Protein 4KG7 (pdb70)

B-factor: mean 15.62, std 9.56, range [4.7, 60.76]

Solvent-accessible surface area: 14857 Å² total; per-residue (Å²): 82,73,74,22,162,33,62,123,158,63,73,58,20,89,15,84,32,20,45,86,83,70,47,102,79,130,50,152,58,40,60,5,42,72,36,110,92,59,102,17,25,54,65,19,84,4,20,122,27,2,74,2,66,21,0,48,154,73,11,71,0,50,66,11,9,0,0,0,1,0,2,0,0,55,61,20,100,20,0,95,26,23,77,43,2,11,3,2,7,71,116,44,69,0,33,58,7,5,10,0,33,0,0,0,0,0,0,2,0,0,0,42,67,36,135,53,21,17,14,0,0,0,6,93,1,119,0,1,0,0,1,5,47,2,77,47,10,16,46,147,89,131,48,87,80,46,82,59,65,92,4,64,61,21,22,77,10,6,1,22,0,0,6,70,0,2,79,68,47,4,59,0,0,0,3,1,43,47,14,1,15,38,20,121,160,39,127,112,20,12,67,3,0,8,0,0,114,40,0,8,60,132,84,43,1,1,1,0,0,1,0,0,59,44,238,42,18,68,18,87,50,5,64,98,63,75,70,48,128,86,14,93,46,11,24,92,23,5,79,7,1,0,9,1,0,24,6,50,106,31,2,8,0,0,0,0,0,38,53,109,15,108,45,4,110,39,1,0,1,0,4,4,0,16,0,0,0,0,0,42,99,0,19,0,0,7,9,29,135,128,4,32,27,0,10,0,47,45,51,138,219,119,175,54,58,55,2,66,2,1,13,8,0,0,0,10,0,0,0,0,0,0,0,0,0,26,73,52,74,138,35,63,5,165,90,0,42,94,22,0,29,51,17,7,109,16,39,111,193,102,61,35,2,53,24,4,13,3,10,0,38,1,37,31,0,0,72,111,163

Organism: Mycolicibacterium smegmatis (strain ATCC 700084 / mc(2)155) (NCBI:txid246196)

Foldseek 3Di:
DDQDDADVVDAADALDAEAPAAKDFQDFFWKFAAAPPDDLQAADLQCVLQVLVLLVVQFQLAPAEEEQAAQAAADAPQQPQEFFLAEHHHGDRRNDHRYFLSNQLVFQQAGDDDPGNGGHSRVNYHYYGYRLDDPSMDHPPPDDDALLVVLVSSLVSVSSNLLSCLVVLHQEYFALDKRKDFPVPDDDSNNSLNSLCCSCPVSQHAYEYEQAWAAVDGAAAWDAQDPDVPCRGPPVGGGMDIPPLSSPPSYAYEFADDSVFHGDPGTHFGSSHAAYGHFWQRKGWMSPPNGHIGAWTADPPGRTDGGGGSSNGRSNVSSLLSRLCVSVVVDGSVRSSCLQLCQAPQNVPCATSRGRSTHTHSSSSSDPD

InterPro domains:
  IPR000209 Peptidase S8/S53 domain [PF00082] (86-388)
  IPR015500 Peptidase S8, subtilisin-related [PR00723] (86-105)
  IPR015500 Peptidase S8, subtilisin-related [PR00723] (122-135)
  IPR015500 Peptidase S8, subtilisin-related [PR00723] (338-354)
  IPR022398 Peptidase S8, subtilisin, His-active site [PS00137] (126-136)
  IPR023834 Type VII secretion system peptidase S8A, mycosin [TIGR03921] (75-455)
  IPR034061 Autotransporter serine protease peptidase domain [c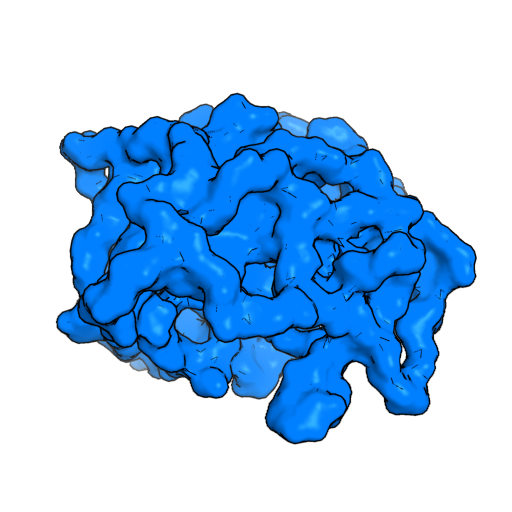d04848] (85-375)
  IPR036852 Peptidase S8/S53 domain superfamily [G3DSA:3.40.50.200] (24-403)
  IPR036852 Peptidase S8/S53 domain superfamily [SSF52743] (74-397)

Structure (mmCIF, N/CA/C/O backbone):
data_4KG7
#
_entry.id   4KG7
#
_cell.length_a   42.820
_cell.length_b   46.950
_cell.length_c   47.540
_cell.angle_alpha   77.270
_cell.angle_beta   68.350
_cell.angle_gamma   74.470
#
_symmetry.space_group_name_H-M   'P 1'
#
loop_
_entity.id
_entity.type
_entity.pdbx_description
1 polymer 'Peptidase S8 and S53, subtilisin, kexin, sedolisin'
2 non-polymer 'CHLORIDE ION'
3 water water
#
loop_
_atom_site.group_PDB
_atom_site.id
_atom_site.type_symbol
_atom_site.label_atom_id
_atom_site.label_alt_id
_atom_site.label_comp_id
_atom_site.label_asym_id
_atom_site.label_entity_id
_atom_site.label_seq_id
_atom_site.pdbx_PDB_ins_code
_atom_site.Cartn_x
_atom_site.Cartn_y
_atom_site.Cartn_z
_atom_site.occupancy
_atom_site.B_iso_or_equiv
_atom_site.auth_seq_id
_atom_site.auth_comp_id
_atom_site.auth_asym_id
_atom_site.auth_atom_id
_atom_site.pdbx_PDB_model_num
ATOM 1 N N . VAL A 1 4 ? 32.078 15.682 26.591 1.00 39.61 26 VAL A N 1
ATOM 2 C CA . VAL A 1 4 ? 31.804 16.204 25.209 1.00 37.82 26 VAL A CA 1
ATOM 3 C C . VAL A 1 4 ? 32.024 15.102 24.177 1.00 34.54 26 VAL A C 1
ATOM 4 O O . VAL A 1 4 ? 33.121 14.550 24.043 1.00 34.56 26 VAL A O 1
ATOM 8 N N . SER A 1 5 ? 30.961 14.779 23.456 1.00 31.56 27 SER A N 1
ATOM 9 C CA . SER A 1 5 ? 30.986 13.669 22.517 1.00 28.76 27 SER A CA 1
ATOM 10 C C . SER A 1 5 ? 30.253 14.098 21.264 1.00 24.40 27 SER A C 1
ATOM 11 O O . SER A 1 5 ? 29.473 15.054 21.301 1.00 23.64 27 SER A O 1
ATOM 14 N N . PRO A 1 6 ? 30.502 13.416 20.140 1.00 21.50 28 PRO A N 1
ATOM 15 C CA . PRO A 1 6 ? 29.809 13.842 18.933 1.00 19.46 28 PRO A CA 1
ATOM 16 C C . PRO A 1 6 ? 28.275 13.861 19.117 1.00 18.53 28 PRO A C 1
ATOM 17 O O . PRO A 1 6 ? 27.730 12.933 19.744 1.00 19.40 28 PRO A O 1
ATOM 21 N N . PRO A 1 7 ? 27.582 14.909 18.605 1.00 16.58 29 PRO A N 1
ATOM 22 C CA . PRO A 1 7 ? 26.142 15.008 18.825 1.00 16.45 29 PRO A CA 1
ATOM 23 C C . PRO A 1 7 ? 25.386 13.941 18.034 1.00 16.96 29 PRO A C 1
ATOM 24 O O . PRO A 1 7 ? 25.873 13.437 17.034 1.00 16.94 29 PRO A O 1
ATOM 28 N N . GLN A 1 8 ? 24.226 13.582 18.549 1.00 17.73 30 GLN A N 1
ATOM 29 C CA . GLN A 1 8 ? 23.395 12.552 17.970 1.00 18.93 30 GLN A CA 1
ATOM 30 C C . GLN A 1 8 ? 21.979 13.054 17.993 1.00 17.53 30 GLN A C 1
ATOM 31 O O . GLN A 1 8 ? 21.527 13.576 19.021 1.00 17.30 30 GLN A O 1
ATOM 37 N N . VAL A 1 9 ? 21.250 12.869 16.894 1.00 15.53 31 VAL A N 1
ATOM 38 C CA . VAL A 1 9 ? 19.840 13.236 16.865 1.00 15.20 31 VAL A CA 1
ATOM 39 C C . VAL A 1 9 ? 19.050 12.407 17.862 1.00 15.78 31 VAL A C 1
ATOM 40 O O . VAL A 1 9 ? 19.400 11.259 18.145 1.00 16.39 31 VAL A O 1
ATOM 44 N N . ASP A 1 10 ? 17.998 13.011 18.397 1.00 15.85 32 ASP A N 1
ATOM 45 C CA . ASP A 1 10 ? 17.008 12.300 19.205 1.00 16.91 32 ASP A CA 1
ATOM 46 C C . ASP A 1 10 ? 15.884 11.895 18.257 1.00 17.15 32 ASP A C 1
ATOM 47 O O . ASP A 1 10 ? 15.209 12.759 17.724 1.00 16.57 32 ASP A O 1
ATOM 52 N N . PRO A 1 11 ? 15.710 10.584 18.004 1.00 18.25 33 PRO A N 1
ATOM 53 C CA . PRO A 1 11 ? 14.704 10.188 17.002 1.00 18.99 33 PRO A CA 1
ATOM 54 C C . PRO A 1 11 ? 13.257 10.555 17.351 1.00 19.95 33 PRO A C 1
ATOM 55 O O . PRO A 1 11 ? 12.415 10.547 16.462 1.00 20.41 33 PRO A O 1
ATOM 59 N N . GLN A 1 12 ? 12.981 10.904 18.602 1.00 20.81 34 GLN A N 1
ATOM 60 C CA . GLN A 1 12 ? 11.657 11.383 19.002 1.00 21.95 34 GLN A CA 1
ATOM 61 C C . GLN A 1 12 ? 11.394 12.847 18.646 1.00 20.49 34 GLN A C 1
ATOM 62 O O . GLN A 1 12 ? 10.264 13.319 18.776 1.00 20.75 34 GLN A O 1
ATOM 68 N N . ILE A 1 13 ? 12.429 13.579 18.239 1.00 18.82 35 ILE A N 1
ATOM 69 C CA . ILE A 1 13 ? 12.283 14.993 17.948 1.00 18.04 35 ILE A CA 1
ATOM 70 C C . ILE A 1 13 ? 12.160 15.240 16.436 1.00 17.08 35 ILE A C 1
ATOM 71 O O . ILE A 1 13 ? 13.052 14.873 15.639 1.00 17.28 35 ILE A O 1
ATOM 76 N N . ALA A 1 14 ? 11.047 15.858 16.051 1.00 16.34 36 ALA A N 1
ATOM 77 C CA . ALA A 1 14 ? 10.782 16.159 14.642 1.00 15.71 36 ALA A CA 1
ATOM 78 C C . ALA A 1 14 ? 11.589 17.358 14.145 1.00 14.48 36 ALA A C 1
ATOM 79 O O . ALA A 1 14 ? 11.940 18.233 14.921 1.00 14.57 36 ALA A O 1
ATOM 81 N N . PRO A 1 15 ? 11.880 17.399 12.844 1.00 13.62 37 PRO A N 1
ATOM 82 C CA . PRO A 1 15 ? 12.416 18.654 12.342 1.00 12.70 37 PRO A CA 1
ATOM 83 C C . PRO A 1 15 ? 11.373 19.764 12.499 1.00 12.34 37 PRO A C 1
ATOM 84 O O . PRO A 1 15 ? 10.170 19.477 12.569 1.00 12.74 37 PRO A O 1
ATOM 88 N N . PRO A 1 16 ? 11.832 21.022 12.587 1.00 11.33 38 PRO A N 1
ATOM 89 C CA . PRO A 1 16 ? 10.887 22.115 12.631 1.00 11.41 38 PRO A CA 1
ATOM 90 C C . PRO A 1 16 ? 10.276 22.358 11.253 1.00 11.36 38 PRO A C 1
ATOM 91 O O . PRO A 1 16 ? 10.811 21.866 10.252 1.00 11.11 38 PRO A O 1
ATOM 95 N N . PRO A 1 17 ? 9.178 23.129 11.198 1.00 11.54 39 PRO A N 1
ATOM 96 C CA . PRO A 1 17 ? 8.726 23.709 9.927 1.00 11.38 39 PRO A CA 1
ATOM 97 C C . PRO A 1 17 ? 9.740 24.705 9.353 1.00 10.65 39 PRO A C 1
ATOM 98 O O . PRO A 1 17 ? 10.618 25.200 10.083 1.00 10.71 39 PRO A O 1
ATOM 102 N N . GLY A 1 18 ? 9.649 24.994 8.054 1.00 9.85 40 GLY A N 1
ATOM 103 C CA . GLY A 1 18 ? 10.486 25.985 7.403 1.00 9.17 40 GLY A CA 1
ATOM 104 C C . GLY A 1 18 ? 9.900 27.405 7.332 1.00 8.91 40 GLY A C 1
ATOM 105 O O . GLY A 1 18 ? 10.350 28.213 6.556 1.00 8.95 40 GLY A O 1
ATOM 106 N N . THR A 1 19 ? 8.922 27.697 8.179 1.00 8.89 41 THR A N 1
ATOM 107 C CA . THR A 1 19 ? 8.326 29.011 8.312 1.00 8.94 41 THR A CA 1
ATOM 108 C C . THR A 1 19 ? 9.407 30.043 8.467 1.00 8.62 41 THR A C 1
ATOM 109 O O . THR A 1 19 ? 10.393 29.815 9.190 1.00 8.42 41 THR A O 1
ATOM 113 N N . ALA A 1 20 ? 9.229 31.184 7.813 1.00 8.75 42 ALA A N 1
ATOM 114 C CA . ALA A 1 20 ? 10.169 32.281 7.976 1.00 8.69 42 ALA A CA 1
ATOM 115 C C . ALA A 1 20 ? 9.720 33.195 9.116 1.00 9.31 42 ALA A C 1
ATOM 116 O O . ALA A 1 20 ? 8.765 32.909 9.814 1.00 9.86 42 ALA A O 1
ATOM 118 N N . GLY A 1 21 ? 10.464 34.285 9.310 1.00 9.50 43 GLY A N 1
ATOM 119 C CA . GLY A 1 21 ? 10.133 35.312 10.293 1.00 10.17 43 GLY A CA 1
ATOM 120 C C . GLY A 1 21 ? 10.863 35.146 11.625 1.00 10.50 43 GLY A C 1
ATOM 121 O O . GLY A 1 21 ? 11.161 34.045 12.057 1.00 10.25 43 GLY A O 1
ATOM 122 N N . PRO A 1 22 ? 11.118 36.259 12.314 1.00 11.17 44 PRO A N 1
ATOM 123 C CA . PRO A 1 22 ? 11.762 36.184 13.625 1.00 11.55 44 PRO A CA 1
ATOM 124 C C . PRO A 1 22 ? 10.795 35.667 14.694 1.00 12.54 44 PRO A C 1
ATOM 125 O O . PRO A 1 22 ? 9.589 35.782 14.528 1.00 13.47 44 PRO A O 1
ATOM 129 N N . ALA A 1 23 ? 11.343 35.152 15.791 1.00 12.94 45 ALA A N 1
ATOM 130 C CA . ALA A 1 23 ? 10.537 34.641 16.892 1.00 13.91 45 ALA A CA 1
ATOM 131 C C . ALA A 1 23 ? 9.885 35.779 17.667 1.00 14.81 45 ALA A C 1
ATOM 132 O O . ALA A 1 23 ? 8.808 35.602 18.245 1.00 15.50 45 ALA A O 1
ATOM 134 N N . GLN A 1 24 ? 10.556 36.936 17.692 1.00 15.35 46 GLN A N 1
ATOM 135 C CA . GLN A 1 24 ? 9.995 38.178 18.236 1.00 16.65 46 GLN A CA 1
ATOM 136 C C . GLN A 1 24 ? 10.408 39.343 17.356 1.00 15.92 46 GLN A C 1
ATOM 137 O O . GLN A 1 24 ? 11.372 39.242 16.587 1.00 14.67 46 GLN A O 1
ATOM 143 N N . PRO A 1 25 ? 9.658 40.436 17.428 1.00 16.08 47 PRO A N 1
ATOM 144 C CA . PRO A 1 25 ? 10.001 41.594 16.605 1.00 16.30 47 PRO A CA 1
ATOM 145 C C . PRO A 1 25 ? 11.423 42.094 16.844 1.00 16.46 47 PRO A C 1
ATOM 146 O O . PRO A 1 25 ? 11.889 42.104 17.978 1.00 16.48 47 PRO A O 1
ATOM 150 N N . MET A 1 26 ? 12.096 42.480 15.759 1.00 16.33 48 MET A N 1
ATOM 151 C CA . MET A 1 26 ? 13.489 42.930 15.788 1.00 17.00 48 MET A CA 1
ATOM 152 C C . MET A 1 26 ? 13.548 44.394 15.386 1.00 18.39 48 MET A C 1
ATOM 153 O O . MET A 1 26 ? 12.658 44.898 14.686 1.00 19.40 48 MET A O 1
ATOM 158 N N . MET A 1 27 ? 14.585 45.080 15.845 1.00 19.93 49 MET A N 1
ATOM 159 C CA . MET A 1 27 ? 14.814 46.478 15.471 1.00 21.53 49 MET A CA 1
ATOM 160 C C . MET A 1 27 ? 16.255 46.623 15.035 1.00 20.93 49 MET A C 1
ATOM 161 O O . MET A 1 27 ? 17.132 45.944 15.542 1.00 20.06 49 MET A O 1
ATOM 166 N N . GLN A 1 28 ? 16.493 47.524 14.088 1.00 20.78 50 GLN A N 1
ATOM 167 C CA . GLN A 1 28 ? 17.848 47.765 13.613 1.00 20.24 50 GLN A CA 1
ATOM 168 C C . GLN A 1 28 ? 18.568 48.647 14.635 1.00 21.99 50 GLN A C 1
ATOM 169 O O . GLN A 1 28 ? 18.056 49.702 14.982 1.00 23.34 50 GLN A O 1
ATOM 175 N N . ARG A 1 29 ? 19.717 48.198 15.136 1.00 22.84 51 ARG A N 1
ATOM 176 C CA . ARG A 1 29 ? 20.443 48.934 16.192 1.00 25.10 51 ARG A CA 1
ATOM 177 C C . ARG A 1 29 ? 21.686 49.645 15.675 1.00 24.09 51 ARG A C 1
ATOM 178 O O . ARG A 1 29 ? 22.192 50.532 16.345 1.00 24.24 51 ARG A O 1
ATOM 186 N N . SER A 1 30 ? 22.171 49.250 14.499 1.00 22.08 52 SER A N 1
ATOM 187 C CA . SER A 1 30 ? 23.402 49.784 13.908 1.00 22.02 52 SER A CA 1
ATOM 188 C C . SER A 1 30 ? 23.112 50.108 12.462 1.00 19.99 52 SER A C 1
ATOM 189 O O . SER A 1 30 ? 22.301 49.426 11.815 1.00 17.42 52 SER A O 1
ATOM 192 N N . GLU A 1 31 ? 23.800 51.124 11.957 1.00 18.81 53 GLU A N 1
ATOM 193 C CA . GLU A 1 31 ? 23.703 51.515 10.558 1.00 18.46 53 GLU A CA 1
ATOM 194 C C . GLU A 1 31 ? 24.151 50.370 9.653 1.00 16.67 53 GLU A C 1
ATOM 195 O O . GLU A 1 31 ? 25.106 49.682 9.958 1.00 15.72 53 GLU A O 1
ATOM 201 N N . CYS A 1 32 ? 23.482 50.208 8.522 1.00 15.65 54 CYS A N 1
ATOM 202 C CA . CYS A 1 32 ? 23.942 49.241 7.531 1.00 14.97 54 CYS A CA 1
ATOM 203 C C . CYS A 1 32 ? 25.346 49.570 7.008 1.00 14.78 54 CYS A C 1
ATOM 204 O O . CYS A 1 32 ? 25.787 50.717 6.987 1.00 14.33 54 CYS A O 1
ATOM 207 N N . ILE A 1 33 ? 26.006 48.521 6.548 1.00 14.72 55 ILE A N 1
ATOM 208 C CA . ILE A 1 33 ? 27.390 48.508 6.082 1.00 15.63 55 ILE A CA 1
ATOM 209 C C . ILE A 1 33 ? 27.377 48.004 4.641 1.00 14.45 55 ILE A C 1
ATOM 210 O O . ILE A 1 33 ? 26.572 47.139 4.275 1.00 14.20 55 ILE A O 1
ATOM 215 N N . THR A 1 34 ? 28.275 48.536 3.829 1.00 14.02 56 THR A N 1
ATOM 216 C CA . THR A 1 34 ? 28.613 47.974 2.550 1.00 13.43 56 THR A CA 1
ATOM 217 C C . THR A 1 34 ? 30.102 47.674 2.484 1.00 12.55 56 THR A C 1
ATOM 218 O O . THR A 1 34 ? 30.910 48.369 3.125 1.00 13.10 56 THR A O 1
ATOM 222 N N . THR A 1 35 ? 30.455 46.657 1.704 1.00 11.21 57 THR A N 1
ATOM 223 C CA . THR A 1 35 ? 31.859 46.339 1.432 1.00 10.62 57 THR A CA 1
ATOM 224 C C . THR A 1 35 ? 32.449 47.296 0.394 1.00 11.10 57 THR A C 1
ATOM 225 O O . THR A 1 35 ? 31.733 47.797 -0.470 1.00 12.13 57 THR A O 1
ATOM 229 N N . SER A 1 36 ? 33.744 47.544 0.494 1.00 11.23 58 SER A N 1
ATOM 230 C CA . SER A 1 36 ? 34.412 48.605 -0.246 1.00 11.73 58 SER A CA 1
ATOM 231 C C . SER A 1 36 ? 35.717 48.076 -0.842 1.00 11.11 58 SER A C 1
ATOM 232 O O . SER A 1 36 ? 36.143 46.967 -0.557 1.00 10.55 58 SER A O 1
ATOM 235 N N . VAL A 1 37 ? 36.347 48.914 -1.651 1.00 11.04 59 VAL A N 1
ATOM 236 C CA . VAL A 1 37 ? 37.673 48.618 -2.196 1.00 10.92 59 VAL A CA 1
ATOM 237 C C . VAL A 1 37 ? 38.767 49.116 -1.248 1.00 11.05 59 VAL A C 1
ATOM 238 O O . VAL A 1 37 ? 38.817 50.282 -0.900 1.00 11.15 59 VAL A O 1
ATOM 242 N N . LEU A 1 38 ? 39.695 48.223 -0.904 1.00 10.71 60 LEU A N 1
ATOM 243 C CA . LEU A 1 38 ? 40.821 48.566 -0.064 1.00 11.15 60 LEU A CA 1
ATOM 244 C C . LEU A 1 38 ? 41.814 49.408 -0.862 1.00 11.66 60 LEU A C 1
ATOM 245 O O . LEU A 1 38 ? 42.290 48.954 -1.888 1.00 11.51 60 LEU A O 1
ATOM 250 N N . PRO A 1 39 ? 42.146 50.627 -0.393 1.00 12.19 61 PRO A N 1
ATOM 251 C CA . PRO A 1 39 ? 43.072 51.409 -1.169 1.00 12.98 61 PRO A CA 1
ATOM 252 C C . PRO A 1 39 ? 44.422 50.723 -1.389 1.00 13.42 61 PRO A C 1
ATOM 253 O O . PRO A 1 39 ? 44.929 50.019 -0.506 1.00 13.46 61 PRO A O 1
ATOM 257 N N . GLY A 1 40 ? 44.952 50.873 -2.597 1.00 14.12 62 GLY A N 1
ATOM 258 C CA . GLY A 1 40 ? 46.214 50.253 -2.928 1.00 14.89 62 GLY A CA 1
ATOM 259 C C . GLY A 1 40 ? 46.100 48.869 -3.509 1.00 14.94 62 GLY A C 1
ATOM 260 O O . GLY A 1 40 ? 47.118 48.268 -3.868 1.00 15.57 62 GLY A O 1
ATOM 261 N N . THR A 1 41 ? 44.883 48.351 -3.605 1.00 15.00 63 THR A N 1
ATOM 262 C CA . THR A 1 41 ? 44.660 47.039 -4.200 1.00 15.08 63 THR A CA 1
ATOM 263 C C . THR A 1 41 ? 44.042 47.190 -5.579 1.00 16.33 63 THR A C 1
ATOM 264 O O . THR A 1 41 ? 43.508 48.238 -5.933 1.00 17.06 63 THR A O 1
ATOM 268 N N . ASP A 1 42 ? 44.090 46.090 -6.328 1.00 17.56 64 ASP A N 1
ATOM 269 C CA . ASP A 1 42 ? 43.455 45.992 -7.622 1.00 18.67 64 ASP A CA 1
ATOM 270 C C . ASP A 1 42 ? 42.515 44.779 -7.558 1.00 17.64 64 ASP A C 1
ATOM 271 O O . ASP A 1 42 ? 42.926 43.645 -7.856 1.00 17.50 64 ASP A O 1
ATOM 276 N N . PRO A 1 43 ? 41.255 45.018 -7.135 1.00 17.07 65 PRO A N 1
ATOM 277 C CA . PRO A 1 43 ? 40.330 43.881 -7.016 1.00 16.37 65 PRO A CA 1
ATOM 278 C C . PRO A 1 43 ? 39.997 43.229 -8.332 1.00 16.36 65 PRO A C 1
ATOM 279 O O . PRO A 1 43 ? 39.510 42.108 -8.318 1.00 15.25 65 PRO A O 1
ATOM 283 N N . GLY A 1 44 ? 40.227 43.938 -9.440 1.00 16.83 66 GLY A N 1
ATOM 284 C CA . GLY A 1 44 ? 39.917 43.423 -10.789 1.00 16.73 66 GLY A CA 1
ATOM 285 C C . GLY A 1 44 ? 40.907 42.400 -11.301 1.00 16.92 66 GLY A C 1
ATOM 286 O O . GLY A 1 44 ? 40.608 41.672 -12.249 1.00 16.94 66 GLY A O 1
ATOM 287 N N . ALA A 1 45 ? 42.089 42.337 -10.701 1.00 16.58 67 ALA A N 1
ATOM 288 C CA . ALA A 1 45 ? 43.044 41.301 -11.035 1.00 16.72 67 ALA A CA 1
ATOM 289 C C . ALA A 1 45 ? 42.543 39.937 -10.561 1.00 16.33 67 ALA A C 1
ATOM 290 O O . ALA A 1 45 ? 41.911 39.846 -9.513 1.00 15.51 67 ALA A O 1
ATOM 292 N N . VAL A 1 46 ? 42.847 38.878 -11.305 1.00 16.78 68 VAL A N 1
ATOM 293 C CA . VAL A 1 46 ? 42.469 37.527 -10.8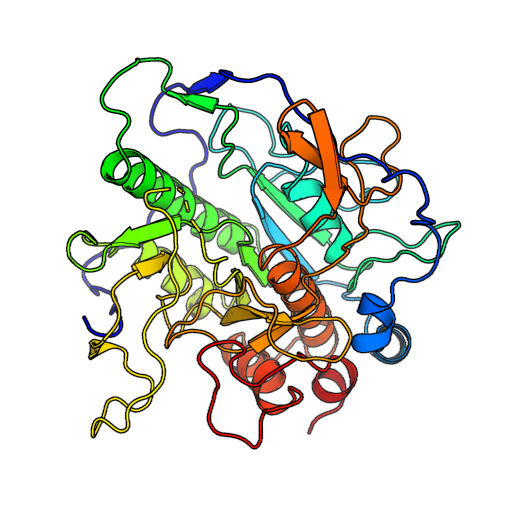60 1.00 16.50 68 VAL A CA 1
ATOM 294 C C . VAL A 1 46 ? 43.089 37.249 -9.492 1.00 15.44 68 VAL A C 1
ATOM 295 O O . VAL A 1 46 ? 44.289 37.378 -9.319 1.00 16.69 68 VAL A O 1
ATOM 299 N N . SER A 1 47 ? 42.269 36.861 -8.529 1.00 14.43 69 SER A N 1
ATOM 300 C CA . SER A 1 47 ? 42.769 36.621 -7.179 1.00 13.37 69 SER A CA 1
ATOM 301 C C . SER A 1 47 ? 43.650 35.370 -7.161 1.00 13.19 69 SER A C 1
ATOM 302 O O . SER A 1 47 ? 43.316 34.356 -7.771 1.00 12.88 69 SER A O 1
ATOM 305 N N . PRO A 1 48 ? 44.751 35.422 -6.414 1.00 12.94 70 PRO A N 1
ATOM 306 C CA . PRO A 1 48 ? 45.516 34.193 -6.138 1.00 12.93 70 PRO A CA 1
ATOM 307 C C . PRO A 1 48 ? 44.688 33.056 -5.535 1.00 12.42 70 PRO A C 1
ATOM 308 O O . PRO A 1 48 ? 45.050 31.868 -5.666 1.00 12.49 70 PRO A O 1
ATOM 312 N N . ASN A 1 49 ? 43.599 33.389 -4.860 1.00 11.60 71 ASN A N 1
ATOM 313 C CA . ASN A 1 49 ? 42.703 32.366 -4.346 1.00 11.23 71 ASN A CA 1
ATOM 314 C C . ASN A 1 49 ? 42.032 31.567 -5.464 1.00 11.52 71 ASN A C 1
ATOM 315 O O . ASN A 1 49 ? 41.823 30.353 -5.324 1.00 12.16 71 ASN A O 1
ATOM 320 N N . GLN A 1 50 ? 41.674 32.231 -6.560 1.00 11.98 72 GLN A N 1
ATOM 321 C CA . GLN A 1 50 ? 41.126 31.516 -7.712 1.00 12.11 72 GLN A CA 1
ATOM 322 C C . GLN A 1 50 ? 42.205 30.586 -8.287 1.00 12.75 72 GLN A C 1
ATOM 323 O O . GLN A 1 50 ? 41.923 29.421 -8.608 1.00 12.55 72 GLN A O 1
ATOM 329 N N . LEU A 1 51 ? 43.434 31.092 -8.406 1.00 13.59 73 LEU A N 1
ATOM 330 C CA . LEU A 1 51 ? 44.525 30.322 -9.001 1.00 14.60 73 LEU A CA 1
ATOM 331 C C . LEU A 1 51 ? 44.852 29.086 -8.152 1.00 14.52 73 LEU A C 1
ATOM 332 O O . LEU A 1 51 ? 45.092 27.974 -8.693 1.00 15.07 73 LEU A O 1
ATOM 337 N N . ALA A 1 52 ? 44.771 29.245 -6.832 1.00 14.11 74 ALA A N 1
ATOM 338 C CA . ALA A 1 52 ? 44.951 28.120 -5.914 1.00 14.20 74 ALA A CA 1
ATOM 339 C C . ALA A 1 52 ? 43.957 26.972 -6.182 1.00 13.86 74 ALA A C 1
ATOM 340 O O . ALA A 1 52 ? 44.273 25.792 -5.992 1.00 15.31 74 ALA A O 1
ATOM 342 N N . LEU A 1 53 ? 42.751 27.338 -6.596 1.00 13.01 75 LEU A N 1
ATOM 343 C CA . LEU A 1 53 ? 41.675 26.384 -6.838 1.00 12.75 75 LEU A CA 1
ATOM 344 C C . LEU A 1 53 ? 41.622 25.880 -8.272 1.00 13.14 75 LEU A C 1
ATOM 345 O O . LEU A 1 53 ? 40.834 24.986 -8.577 1.00 13.70 75 LEU A O 1
ATOM 350 N N . ASN A 1 54 ? 42.427 26.475 -9.151 1.00 13.30 76 ASN A N 1
ATOM 351 C CA . ASN A 1 54 ? 42.359 26.206 -10.596 1.00 13.79 76 ASN A CA 1
ATOM 352 C C . ASN A 1 54 ? 40.922 26.192 -11.104 1.00 13.35 76 ASN A C 1
ATOM 353 O O . ASN A 1 54 ? 40.466 25.216 -11.714 1.00 13.55 76 ASN A O 1
ATOM 358 N N . LEU A 1 55 ? 40.210 27.292 -10.872 1.00 13.14 77 LEU A N 1
ATOM 359 C CA . LEU A 1 55 ? 38.844 27.379 -11.379 1.00 12.94 77 LEU A CA 1
ATOM 360 C C . LEU A 1 55 ? 38.784 27.355 -12.899 1.00 13.37 77 LEU A C 1
ATOM 361 O O . LEU A 1 55 ? 37.838 26.835 -13.440 1.00 12.84 77 LEU A O 1
ATOM 366 N N . SER A 1 56 ? 39.787 27.909 -13.593 1.00 14.27 78 SER A N 1
ATOM 367 C CA . SER A 1 56 ? 39.852 27.771 -15.062 1.00 15.11 78 SER A CA 1
ATOM 368 C C . SER A 1 56 ? 39.754 26.330 -15.533 1.00 14.89 78 SER A C 1
ATOM 369 O O . SER A 1 56 ? 38.984 25.990 -16.428 1.00 14.67 78 SER A O 1
ATOM 372 N N . GLY A 1 57 ? 40.547 25.476 -14.913 1.00 14.50 79 GLY A N 1
ATOM 373 C CA . GLY A 1 57 ? 40.502 24.050 -15.195 1.00 14.57 79 GLY A CA 1
ATOM 374 C C . GLY A 1 57 ? 39.146 23.456 -14.874 1.00 14.05 79 GLY A C 1
ATOM 375 O O . GLY A 1 57 ? 38.612 22.657 -15.613 1.00 14.61 79 GLY A O 1
ATOM 376 N N . ALA A 1 58 ? 38.578 23.865 -13.745 1.00 12.94 80 ALA A N 1
ATOM 377 C CA . ALA A 1 58 ? 37.298 23.310 -13.318 1.00 12.39 80 ALA A CA 1
ATOM 378 C C . ALA A 1 58 ? 36.163 23.633 -14.288 1.00 12.57 80 ALA A C 1
ATOM 379 O O . ALA A 1 58 ? 35.312 22.789 -14.568 1.00 12.27 80 ALA A O 1
ATOM 381 N N . TRP A 1 59 ? 36.168 24.856 -14.808 1.00 12.78 81 TRP A N 1
ATOM 382 C CA . TRP A 1 59 ? 35.101 25.293 -15.725 1.00 13.54 81 TRP A CA 1
ATOM 383 C C . TRP A 1 59 ? 35.057 24.547 -17.063 1.00 14.76 81 TRP A C 1
ATOM 384 O O . TRP A 1 59 ? 34.029 24.575 -17.761 1.00 15.37 81 TRP A O 1
ATOM 395 N N . GLN A 1 60 ? 36.143 23.864 -17.407 1.00 15.91 82 GLN A N 1
ATOM 396 C CA . GLN A 1 60 ? 36.156 22.966 -18.538 1.00 17.15 82 GLN A CA 1
ATOM 397 C C . GLN A 1 60 ? 35.366 21.689 -18.285 1.00 16.88 82 GLN A C 1
ATOM 398 O O . GLN A 1 60 ? 35.028 20.981 -19.231 1.00 18.07 82 GLN A O 1
ATOM 404 N N . HIS A 1 61 ? 35.038 21.412 -17.021 1.00 15.86 83 HIS A N 1
ATOM 405 C CA . HIS A 1 61 ? 34.199 20.278 -16.657 1.00 15.86 83 HIS A CA 1
ATOM 406 C C . HIS A 1 61 ? 32.778 20.667 -16.283 1.00 14.90 83 HIS A C 1
ATOM 407 O O . HIS A 1 61 ? 31.838 19.947 -16.602 1.00 15.47 83 HIS A O 1
ATOM 414 N N . SER A 1 62 ? 32.615 21.807 -15.630 1.00 13.66 84 SER A N 1
ATOM 415 C CA . SER A 1 62 ? 31.318 22.208 -15.101 1.00 13.10 84 SER A CA 1
ATOM 416 C C . SER A 1 62 ? 31.330 23.684 -14.720 1.00 12.58 84 SER A C 1
ATOM 417 O O . SER A 1 62 ? 32.361 24.205 -14.283 1.00 11.79 84 SER A O 1
ATOM 420 N N . ARG A 1 63 ? 30.174 24.333 -14.868 1.00 12.83 85 ARG A N 1
ATOM 421 C CA . ARG A 1 63 ? 29.957 25.695 -14.368 1.00 13.07 85 ARG A CA 1
ATOM 422 C C . ARG A 1 63 ? 28.766 25.759 -13.378 1.00 11.72 85 ARG A C 1
ATOM 423 O O . ARG A 1 63 ? 28.336 26.838 -12.990 1.00 11.53 85 ARG A O 1
ATOM 431 N N . GLY A 1 64 ? 28.235 24.593 -13.006 1.00 10.89 86 GLY A N 1
ATOM 432 C CA . GLY A 1 64 ? 27.200 24.519 -11.995 1.00 10.07 86 GLY A CA 1
ATOM 433 C C . GLY A 1 64 ? 25.776 24.543 -12.551 1.00 10.13 86 GLY A C 1
ATOM 434 O O . GLY A 1 64 ? 24.838 24.747 -11.803 1.00 9.48 86 GLY A O 1
ATOM 435 N N . ALA A 1 65 ? 25.609 24.347 -13.861 1.00 10.64 87 ALA A N 1
ATOM 436 C CA . ALA A 1 65 ? 24.276 24.374 -14.453 1.00 11.29 87 ALA A CA 1
ATOM 437 C C . ALA A 1 65 ? 23.320 23.398 -13.771 1.00 11.33 87 ALA A C 1
ATOM 438 O O . ALA A 1 65 ? 23.680 22.275 -13.428 1.00 11.26 87 ALA A O 1
ATOM 440 N N . GLY A 1 66 ? 22.098 23.878 -13.563 1.00 11.90 88 GLY A N 1
ATOM 441 C CA . GLY A 1 66 ? 21.023 23.111 -12.995 1.00 12.19 88 GLY A CA 1
ATOM 442 C C . GLY A 1 66 ? 21.012 23.024 -11.489 1.00 11.84 88 GLY A C 1
ATOM 443 O O . GLY A 1 66 ? 20.105 22.421 -10.936 1.00 12.76 88 GLY A O 1
ATOM 444 N N . GLN A 1 67 ? 22.021 23.591 -10.839 1.00 11.66 89 GLN A N 1
ATOM 445 C CA . GLN A 1 67 ? 22.141 23.469 -9.389 1.00 11.25 89 GLN A CA 1
ATOM 446 C C . GLN A 1 67 ? 21.615 24.697 -8.694 1.00 11.10 89 GLN A C 1
ATOM 447 O O . GLN A 1 67 ? 21.774 25.808 -9.197 1.00 12.62 89 GLN A O 1
ATOM 453 N N . THR A 1 68 ? 20.959 24.486 -7.553 1.00 10.53 90 THR A N 1
ATOM 454 C CA . THR A 1 68 ? 20.473 25.577 -6.722 1.00 10.62 90 THR A CA 1
ATOM 455 C C . THR A 1 68 ? 21.222 25.536 -5.398 1.00 9.28 90 THR A C 1
ATOM 456 O O . THR A 1 68 ? 21.227 24.504 -4.732 1.00 9.03 90 THR A O 1
ATOM 460 N N . VAL A 1 69 ? 21.839 26.646 -5.024 1.00 8.54 91 VAL A N 1
ATOM 461 C CA . VAL A 1 69 ? 22.559 26.768 -3.763 1.00 7.88 91 VAL A CA 1
ATOM 462 C C . VAL A 1 69 ? 21.835 27.761 -2.882 1.00 7.48 91 VAL A C 1
ATOM 463 O O . VAL A 1 69 ? 21.604 28.916 -3.289 1.00 7.69 91 VAL A O 1
ATOM 467 N N . ALA A 1 70 ? 21.470 27.330 -1.683 1.00 6.86 92 ALA A N 1
ATOM 468 C CA . ALA A 1 70 ? 20.877 28.257 -0.709 1.00 6.67 92 ALA A CA 1
ATOM 469 C C . ALA A 1 70 ? 21.979 28.929 0.088 1.00 6.37 92 ALA A C 1
ATOM 470 O O . ALA A 1 70 ? 22.870 28.255 0.574 1.00 6.54 92 ALA A O 1
ATOM 472 N N . VAL A 1 71 ? 21.877 30.247 0.241 1.00 6.22 93 VAL A N 1
ATOM 473 C CA . VAL A 1 71 ? 22.813 31.056 1.019 1.00 6.01 93 VAL A CA 1
ATOM 474 C C . VAL A 1 71 ? 22.029 31.503 2.254 1.00 6.06 93 VAL A C 1
ATOM 475 O O . VAL A 1 71 ? 21.157 32.370 2.163 1.00 6.43 93 VAL A O 1
ATOM 479 N N . ILE A 1 72 ? 22.307 30.844 3.373 1.00 5.80 94 ILE A N 1
ATOM 480 C CA . ILE A 1 72 ? 21.687 31.137 4.656 1.00 5.84 94 ILE A CA 1
ATOM 481 C C . ILE A 1 72 ? 22.634 32.099 5.329 1.00 5.89 94 ILE A C 1
ATOM 482 O O . ILE A 1 72 ? 23.686 31.705 5.758 1.00 6.01 94 ILE A O 1
ATOM 487 N N . ASP A 1 73 ? 22.294 33.393 5.338 1.00 5.94 95 ASP A N 1
ATOM 488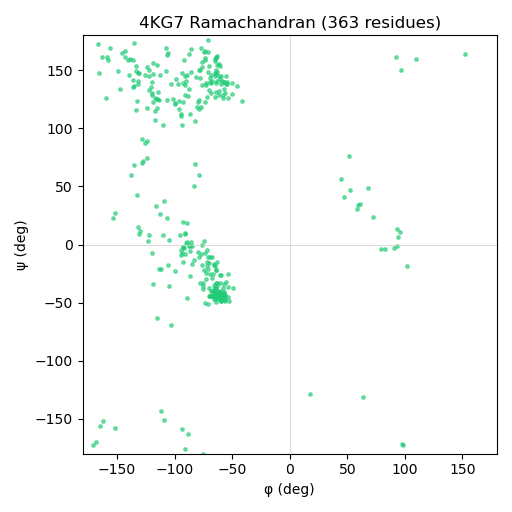 C CA . ASP A 1 73 ? 23.302 34.407 5.661 1.00 5.95 95 ASP A CA 1
ATOM 489 C C . ASP A 1 73 ? 22.620 35.719 6.035 1.00 6.10 95 ASP A C 1
ATOM 490 O O . ASP A 1 73 ? 21.522 35.720 6.579 1.00 6.12 95 ASP A O 1
ATOM 495 N N . THR A 1 74 ? 23.302 36.833 5.789 1.00 6.08 96 THR A N 1
ATOM 496 C CA . THR A 1 74 ? 22.802 38.160 6.130 1.00 6.37 96 THR A CA 1
ATOM 497 C C . THR A 1 74 ? 21.959 38.801 4.996 1.00 6.55 96 THR A C 1
ATOM 498 O O . THR A 1 74 ? 21.739 40.017 5.001 1.00 6.75 96 THR A O 1
ATOM 502 N N . GLY A 1 75 ? 21.466 37.993 4.046 1.00 6.54 97 GLY A N 1
ATOM 503 C CA . GLY A 1 75 ? 20.817 38.535 2.858 1.00 6.79 97 GLY A CA 1
ATOM 504 C C . GLY A 1 75 ? 21.822 38.699 1.738 1.00 6.82 97 GLY A C 1
ATOM 505 O O . GLY A 1 75 ? 23.054 38.746 1.975 1.00 6.59 97 GLY A O 1
ATOM 506 N N . VAL A 1 76 ? 21.298 38.815 0.521 1.00 7.20 98 VAL A N 1
ATOM 507 C CA . VAL A 1 76 ? 22.116 38.959 -0.672 1.00 7.43 98 VAL A CA 1
ATOM 508 C C . VAL A 1 76 ? 21.546 40.095 -1.482 1.00 8.08 98 VAL A C 1
ATOM 509 O O . VAL A 1 76 ? 20.373 40.068 -1.856 1.00 8.11 98 VAL A O 1
ATOM 513 N N . GLN A 1 77 ? 22.368 41.086 -1.770 1.00 8.62 99 GLN A N 1
ATOM 514 C CA . GLN A 1 77 ? 21.938 42.232 -2.570 1.00 9.77 99 GLN A CA 1
ATOM 515 C C . GLN A 1 77 ? 22.098 41.966 -4.056 1.00 10.12 99 GLN A C 1
ATOM 516 O O . GLN A 1 77 ? 23.210 41.863 -4.547 1.00 10.17 99 GLN A O 1
ATOM 522 N N . PRO A 1 78 ? 20.971 41.866 -4.803 1.00 10.55 100 PRO A N 1
ATOM 523 C CA . PRO A 1 78 ? 21.129 41.640 -6.230 1.00 11.17 100 PRO A CA 1
ATOM 524 C C . PRO A 1 78 ? 21.812 42.795 -6.934 1.00 11.48 100 PRO A C 1
ATOM 525 O O . PRO A 1 78 ? 21.731 43.926 -6.520 1.00 11.72 100 PRO A O 1
ATOM 529 N N . GLY A 1 79 ? 22.520 42.473 -8.004 1.00 12.05 101 GLY A N 1
ATOM 530 C CA . GLY A 1 79 ? 23.104 43.500 -8.830 1.00 12.60 101 GLY A CA 1
ATOM 531 C C . GLY A 1 79 ? 23.598 42.895 -10.115 1.00 13.04 101 GLY A C 1
ATOM 532 O O . GLY A 1 79 ? 23.318 41.751 -10.395 1.00 12.66 101 GLY A O 1
ATOM 533 N N . PRO A 1 80 ? 24.346 43.664 -10.914 1.00 13.65 102 PRO A N 1
ATOM 534 C CA . PRO A 1 80 ? 24.789 43.118 -12.203 1.00 14.19 102 PRO A CA 1
ATOM 535 C C . PRO A 1 80 ? 25.635 41.857 -12.139 1.00 13.79 102 PRO A C 1
ATOM 536 O O . PRO A 1 80 ? 25.641 41.062 -13.092 1.00 14.48 102 PRO A O 1
ATOM 540 N N . ARG A 1 81 ? 26.346 41.648 -11.037 1.00 13.08 103 ARG A N 1
ATOM 541 C CA . ARG A 1 81 ? 27.158 40.439 -10.902 1.00 12.48 103 ARG A CA 1
ATOM 542 C C . ARG A 1 81 ? 26.407 39.324 -10.179 1.00 12.25 103 ARG A C 1
ATOM 543 O O . ARG A 1 81 ? 26.900 38.195 -10.101 1.00 12.11 103 ARG A O 1
ATOM 551 N N . LEU A 1 82 ? 25.215 39.644 -9.659 1.00 12.28 104 LEU A N 1
ATOM 552 C CA . LEU A 1 82 ? 24.329 38.670 -9.024 1.00 12.19 104 LEU A CA 1
ATOM 553 C C . LEU A 1 82 ? 22.889 38.861 -9.499 1.00 13.29 104 LEU A C 1
ATOM 554 O O . LEU A 1 82 ? 22.020 39.265 -8.735 1.00 13.76 104 LEU A O 1
ATOM 559 N N . PRO A 1 83 ? 22.642 38.562 -10.777 1.00 14.74 105 PRO A N 1
ATOM 560 C CA . PRO A 1 83 ? 21.314 38.560 -11.362 1.00 16.26 105 PRO A CA 1
ATOM 561 C C . PRO A 1 83 ? 20.632 37.196 -11.143 1.00 17.20 105 PRO A C 1
ATOM 562 O O . PRO A 1 83 ? 19.491 36.974 -11.592 1.00 20.91 105 PRO A O 1
ATOM 566 N N . ASN A 1 84 ? 21.336 36.255 -10.513 1.00 17.79 106 ASN A N 1
ATOM 567 C CA . ASN A 1 84 ? 20.877 34.875 -10.431 1.00 17.65 106 ASN A CA 1
ATOM 568 C C . ASN A 1 84 ? 20.442 34.516 -9.010 1.00 17.02 106 ASN A C 1
ATOM 569 O O . ASN A 1 84 ? 20.702 33.382 -8.547 1.00 17.91 106 ASN A O 1
ATOM 574 N N . VAL A 1 85 ? 19.803 35.479 -8.320 1.00 16.55 107 VAL A N 1
ATOM 575 C CA . VAL A 1 85 ? 19.371 35.263 -6.914 1.00 15.06 107 VAL A CA 1
ATOM 576 C C . VAL A 1 85 ? 17.858 35.322 -6.692 1.00 14.63 107 VAL A C 1
ATOM 577 O O . VAL A 1 85 ? 17.179 36.307 -7.035 1.00 17.34 107 VAL A O 1
ATOM 581 N N . GLU A 1 86 ? 17.358 34.262 -6.084 1.00 13.43 108 GLU A N 1
ATOM 582 C CA A GLU A 1 86 ? 15.943 34.019 -5.814 0.50 13.08 108 GLU A CA 1
ATOM 583 C CA B GLU A 1 86 ? 15.945 34.103 -5.823 0.50 13.41 108 GLU A CA 1
ATOM 584 C C . GLU A 1 86 ? 15.667 34.375 -4.350 1.00 12.21 108 GLU A C 1
ATOM 585 O O . GLU A 1 86 ? 16.496 34.099 -3.475 1.00 10.85 108 GLU A O 1
ATOM 596 N N . ALA A 1 87 ? 14.501 34.941 -4.080 1.00 11.83 109 ALA A N 1
ATOM 597 C CA . ALA A 1 87 ? 14.091 35.248 -2.724 1.00 11.02 109 ALA A CA 1
ATOM 598 C C . ALA A 1 87 ? 13.833 33.987 -1.912 1.00 10.45 109 ALA A C 1
ATOM 599 O O . ALA A 1 87 ? 13.092 33.117 -2.366 1.00 11.03 109 ALA A O 1
ATOM 601 N N . GLY A 1 88 ? 14.419 33.907 -0.714 1.00 9.35 110 GLY A N 1
ATOM 602 C CA . GLY A 1 88 ? 14.168 32.805 0.203 1.00 8.90 110 GLY A CA 1
ATOM 603 C C . GLY A 1 88 ? 13.653 33.258 1.551 1.00 8.80 110 GLY A C 1
ATOM 604 O O . GLY A 1 88 ? 13.427 32.420 2.412 1.00 9.06 110 GLY A O 1
ATOM 605 N N . GLY A 1 89 ? 13.438 34.555 1.738 1.00 8.77 111 GLY A N 1
ATOM 606 C CA . GLY A 1 89 ? 12.809 35.056 2.940 1.00 8.81 111 GLY A CA 1
ATOM 607 C C . GLY A 1 89 ? 13.771 35.558 4.003 1.00 8.50 111 GLY A C 1
ATOM 608 O O . GLY A 1 89 ? 14.974 35.663 3.781 1.00 8.20 111 GLY A O 1
ATOM 609 N N . ASP A 1 90 ? 13.203 35.852 5.184 1.00 8.58 112 ASP A N 1
ATOM 610 C CA . ASP A 1 90 ? 13.876 36.672 6.186 1.00 8.60 112 ASP A CA 1
ATOM 611 C C . ASP A 1 90 ? 13.454 36.197 7.588 1.00 8.75 112 ASP A C 1
ATOM 612 O O . ASP A 1 90 ? 12.262 35.997 7.862 1.00 9.51 112 ASP A O 1
ATOM 617 N N . TYR A 1 91 ? 14.441 36.046 8.465 1.00 8.46 113 TYR A N 1
ATOM 618 C CA . TYR A 1 91 ? 14.244 35.657 9.869 1.00 8.65 113 TYR A CA 1
ATOM 619 C C . TYR A 1 91 ? 14.559 36.840 10.796 1.00 9.34 113 TYR A C 1
ATOM 620 O O . TYR A 1 91 ? 14.542 36.667 12.006 1.00 9.69 113 TYR A O 1
ATOM 629 N N . ILE A 1 92 ? 14.777 38.027 10.222 1.00 9.99 114 ILE A N 1
ATOM 630 C CA . ILE A 1 92 ? 15.132 39.248 10.987 1.00 10.86 114 ILE A CA 1
ATOM 631 C C . ILE A 1 92 ? 14.009 40.277 10.854 1.00 11.61 114 ILE A C 1
ATOM 632 O O . ILE A 1 92 ? 13.353 40.610 11.839 1.00 12.13 114 ILE A O 1
ATOM 637 N N . GLU A 1 93 ? 13.772 40.733 9.628 1.00 11.95 115 GLU A N 1
ATOM 638 C CA . GLU A 1 93 ? 12.611 41.546 9.301 1.00 13.07 115 GLU A CA 1
ATOM 639 C C . GLU A 1 93 ? 11.658 40.699 8.455 1.00 13.21 115 GLU A C 1
ATOM 640 O O . GLU A 1 93 ? 11.659 39.469 8.569 1.00 13.15 115 GLU A O 1
ATOM 646 N N . SER A 1 94 ? 10.884 41.347 7.581 1.00 13.84 116 SER A N 1
ATOM 647 C CA A SER A 1 94 ? 9.905 40.650 6.740 0.50 13.94 116 SER A CA 1
ATOM 648 C CA B SER A 1 94 ? 9.895 40.664 6.743 0.50 14.14 116 SER A CA 1
ATOM 649 C C . SER A 1 94 ? 10.206 40.855 5.263 1.00 13.72 116 SER A C 1
ATOM 650 O O . SER A 1 94 ? 9.292 40.841 4.409 1.00 14.50 116 SER A O 1
ATOM 655 N N . THR A 1 95 ? 11.481 41.040 4.953 1.00 12.63 117 THR A N 1
ATOM 656 C CA . THR A 1 95 ? 11.926 41.194 3.571 1.00 12.04 117 THR A CA 1
ATOM 657 C C . THR A 1 95 ? 11.920 39.840 2.867 1.00 11.58 117 THR A C 1
ATOM 658 O O . THR A 1 95 ? 11.647 38.805 3.462 1.00 11.37 117 THR A O 1
ATOM 662 N N . ASP A 1 96 ? 12.311 39.862 1.598 1.00 11.16 118 ASP A N 1
ATOM 663 C CA . ASP A 1 96 ? 12.373 38.680 0.748 1.00 10.87 118 ASP A CA 1
ATOM 664 C C . ASP A 1 96 ? 13.720 37.980 0.797 1.00 9.93 118 ASP A C 1
ATOM 665 O O . ASP A 1 96 ? 13.930 36.982 0.127 1.00 9.41 118 ASP A O 1
ATOM 670 N N . GLY A 1 97 ? 14.637 38.488 1.605 1.00 9.45 119 GLY A N 1
ATOM 671 C CA . GLY A 1 97 ? 15.955 37.923 1.649 1.00 8.89 119 GLY A CA 1
ATOM 672 C C . GLY A 1 97 ? 16.946 38.598 0.716 1.00 8.71 119 GLY A C 1
ATOM 673 O O . GLY A 1 97 ? 18.126 38.222 0.696 1.00 8.29 119 GLY A O 1
ATOM 674 N N . LEU A 1 98 ? 16.485 39.595 -0.037 1.00 9.17 120 LEU A N 1
ATOM 675 C CA . LEU A 1 98 ? 17.302 40.261 -1.070 1.00 9.28 120 LEU A CA 1
ATOM 676 C C . LEU A 1 98 ? 17.751 41.656 -0.640 1.00 9.64 120 LEU A C 1
ATOM 677 O O . LEU A 1 98 ? 18.071 42.501 -1.472 1.00 10.20 120 LEU A O 1
ATOM 682 N N . THR A 1 99 ? 17.767 41.860 0.671 1.00 9.71 121 THR A N 1
ATOM 683 C CA . THR A 1 99 ? 18.357 43.031 1.273 1.00 10.01 121 THR A CA 1
ATOM 684 C C . THR A 1 99 ? 19.500 42.593 2.202 1.00 9.52 121 THR A C 1
ATOM 685 O O . THR A 1 99 ? 19.292 41.859 3.148 1.00 9.48 121 THR A O 1
ATOM 689 N N . ASP A 1 100 ? 20.700 43.096 1.952 1.00 9.36 122 ASP A N 1
ATOM 690 C CA . ASP A 1 100 ? 21.850 42.793 2.774 1.00 8.90 122 ASP A CA 1
ATOM 691 C C . ASP A 1 100 ? 22.365 44.074 3.437 1.00 9.54 122 ASP A C 1
ATOM 692 O O . ASP A 1 100 ? 22.996 44.901 2.783 1.00 9.63 122 ASP A O 1
ATOM 697 N N . CYS A 1 101 ? 22.121 44.187 4.731 1.00 10.14 123 CYS A N 1
ATOM 698 C CA . CYS A 1 101 ? 22.513 45.358 5.523 1.00 11.26 123 CYS A CA 1
ATOM 699 C C . CYS A 1 101 ? 23.944 45.222 6.059 1.00 10.67 123 CYS A C 1
ATOM 700 O O . CYS A 1 101 ? 24.467 46.136 6.690 1.00 10.87 123 CYS A O 1
ATOM 703 N N . ASP A 1 102 ? 24.603 44.095 5.771 1.00 9.83 124 ASP A N 1
ATOM 704 C CA . ASP A 1 102 ? 25.901 43.757 6.378 1.00 9.75 124 ASP A CA 1
ATOM 705 C C . ASP A 1 102 ? 27.025 43.617 5.363 1.00 9.38 124 ASP A C 1
ATOM 706 O O . ASP A 1 102 ? 28.173 43.918 5.651 1.00 10.59 124 ASP A O 1
ATOM 711 N N . GLY A 1 103 ? 26.707 43.122 4.188 1.00 8.59 125 GLY A N 1
ATOM 712 C CA . GLY A 1 103 ? 27.690 42.913 3.132 1.00 8.14 125 GLY A CA 1
ATOM 713 C C . GLY A 1 103 ? 28.120 41.459 3.010 1.00 7.54 125 GLY A C 1
ATOM 714 O O . GLY A 1 103 ? 28.714 41.043 1.999 1.00 7.31 125 GLY A O 1
ATOM 715 N N . HIS A 1 104 ? 27.869 40.693 4.061 1.00 7.17 126 HIS A N 1
ATOM 716 C CA . HIS A 1 104 ? 28.469 39.373 4.199 1.00 6.88 126 HIS A CA 1
ATOM 717 C C . HIS A 1 104 ? 27.848 38.353 3.259 1.00 6.37 126 HIS A C 1
ATOM 718 O O . HIS A 1 104 ? 28.536 37.657 2.485 1.00 5.85 126 HIS A O 1
ATOM 725 N N . GLY A 1 105 ? 26.519 38.296 3.280 1.00 6.18 127 GLY A N 1
ATOM 726 C CA . GLY A 1 105 ? 25.784 37.406 2.389 1.00 6.08 127 GLY A CA 1
ATOM 727 C C . GLY A 1 105 ? 26.105 37.660 0.924 1.00 6.13 127 GLY A C 1
ATOM 728 O O . GLY A 1 105 ? 26.220 36.738 0.111 1.00 6.04 127 GLY A O 1
ATOM 729 N N . THR A 1 106 ? 26.220 38.924 0.583 1.00 6.27 128 THR A N 1
ATOM 730 C CA . THR A 1 106 ? 26.551 39.294 -0.785 1.00 6.48 128 THR A CA 1
ATOM 731 C C . THR A 1 106 ? 27.927 38.807 -1.201 1.00 6.39 128 THR A C 1
ATOM 732 O O . THR A 1 106 ? 28.115 38.295 -2.311 1.00 6.30 128 THR A O 1
ATOM 736 N N . SER A 1 107 ? 28.904 38.980 -0.320 1.00 6.24 129 SER A N 1
ATOM 737 C CA . SER A 1 107 ? 30.275 38.508 -0.586 1.00 6.22 129 SER A CA 1
ATOM 738 C C . SER A 1 107 ? 30.285 36.998 -0.726 1.00 5.95 129 SER A C 1
ATOM 739 O O . SER A 1 107 ? 30.899 36.426 -1.630 1.00 6.04 129 SER A O 1
ATOM 742 N N . VAL A 1 108 ? 29.543 36.339 0.137 1.00 5.75 130 VAL A N 1
ATOM 743 C CA . VAL A 1 108 ? 29.451 34.872 0.094 1.00 5.69 130 VAL A CA 1
ATOM 744 C C . VAL A 1 108 ? 28.787 34.407 -1.216 1.00 5.76 130 VAL A C 1
ATOM 745 O O . VAL A 1 108 ? 29.307 33.559 -1.934 1.00 5.92 130 VAL A O 1
ATOM 749 N N . ALA A 1 109 ? 27.650 35.002 -1.547 1.00 5.92 131 ALA A N 1
ATOM 750 C CA . ALA A 1 109 ? 26.928 34.675 -2.776 1.00 6.09 131 ALA A CA 1
ATOM 751 C C . ALA A 1 109 ? 27.826 34.887 -4.001 1.00 6.26 131 ALA A C 1
ATOM 752 O O . ALA A 1 109 ? 27.840 34.095 -4.948 1.00 6.58 131 ALA A O 1
ATOM 754 N N . GLY A 1 110 ? 28.586 35.978 -3.999 1.00 6.32 132 GLY A N 1
ATOM 755 C CA . GLY A 1 110 ? 29.458 36.271 -5.109 1.00 6.56 132 GLY A CA 1
ATOM 756 C C . GLY A 1 110 ? 30.504 35.204 -5.349 1.00 6.51 132 GLY A C 1
ATOM 757 O O . GLY A 1 110 ? 30.787 34.817 -6.487 1.00 6.72 132 GLY A O 1
ATOM 758 N N . LEU A 1 111 ? 31.094 34.688 -4.273 1.00 6.28 133 LEU A N 1
ATOM 759 C CA . LEU A 1 111 ? 32.097 33.644 -4.421 1.00 6.28 133 LEU A CA 1
ATOM 760 C C . LEU A 1 111 ? 31.493 32.376 -5.004 1.00 6.23 133 LEU A C 1
ATOM 761 O O . LEU A 1 111 ? 32.145 31.656 -5.752 1.00 6.44 133 LEU A O 1
ATOM 766 N N . ILE A 1 112 ? 30.253 32.072 -4.604 1.00 6.14 134 ILE A N 1
ATOM 767 C CA . ILE A 1 112 ? 29.570 30.851 -5.013 1.00 6.31 134 ILE A CA 1
ATOM 768 C C . ILE A 1 112 ? 29.182 30.915 -6.487 1.00 6.69 134 ILE A C 1
ATOM 769 O O . ILE A 1 112 ? 29.476 30.005 -7.227 1.00 6.76 134 ILE A O 1
ATOM 774 N N . ALA A 1 113 ? 28.519 31.993 -6.900 1.00 7.01 135 ALA A N 1
ATOM 775 C CA . ALA A 1 113 ? 27.908 32.025 -8.234 1.00 7.70 135 ALA A CA 1
ATOM 776 C C . ALA A 1 113 ? 27.821 33.434 -8.796 1.00 8.06 135 ALA A C 1
ATOM 777 O O . ALA A 1 113 ? 27.017 33.697 -9.696 1.00 8.71 135 ALA A O 1
ATOM 779 N N . GLY A 1 114 ? 28.718 34.324 -8.377 1.00 8.10 136 GLY A N 1
ATOM 780 C CA . GLY A 1 114 ? 28.855 35.613 -9.055 1.00 8.54 136 GLY A CA 1
ATOM 781 C C . GLY A 1 114 ? 29.241 35.448 -10.531 1.00 9.24 136 GLY A C 1
ATOM 782 O O . GLY A 1 114 ? 29.860 34.466 -10.916 1.00 9.17 136 GLY A O 1
ATOM 783 N N . GLN A 1 115 ? 28.868 36.428 -11.336 1.00 9.97 137 GLN A N 1
ATOM 784 C CA . GLN A 1 115 ? 29.061 36.337 -12.770 1.00 11.05 137 GLN A CA 1
ATOM 785 C C . GLN A 1 115 ? 30.404 36.884 -13.182 1.00 11.77 137 GLN A C 1
ATOM 786 O O . GLN A 1 115 ? 30.904 37.845 -12.591 1.00 11.91 137 GLN A O 1
ATOM 792 N N . PRO A 1 116 ? 31.004 36.283 -14.218 1.00 12.75 138 PRO A N 1
ATOM 793 C CA . PRO A 1 116 ? 32.188 36.892 -14.818 1.00 13.70 138 PRO A CA 1
ATOM 794 C C . PRO A 1 116 ? 31.803 38.241 -15.407 1.00 14.76 138 PRO A C 1
ATOM 795 O O . PRO A 1 116 ? 30.633 38.527 -15.608 1.00 15.33 138 PRO A O 1
ATOM 799 N N . GLY A 1 117 ? 32.791 39.072 -15.667 1.00 15.93 139 GLY A N 1
ATOM 800 C CA . GLY A 1 117 ? 32.525 40.417 -16.139 1.00 16.66 139 GLY A CA 1
ATOM 801 C C . GLY A 1 117 ? 33.788 41.030 -16.705 1.00 17.38 139 GLY A C 1
ATOM 802 O O . GLY A 1 117 ? 34.715 40.306 -17.105 1.00 17.49 139 GLY A O 1
ATOM 803 N N . PRO A 1 118 ? 33.849 42.374 -16.723 1.00 17.83 140 PRO A N 1
ATOM 804 C CA . PRO A 1 118 ? 34.951 43.079 -17.370 1.00 18.58 140 PRO A CA 1
ATOM 805 C C . PRO A 1 118 ? 36.179 43.203 -16.462 1.00 17.72 140 PRO A C 1
ATOM 806 O O . PRO A 1 118 ? 36.753 44.286 -16.303 1.00 18.80 140 PRO A O 1
ATOM 810 N N . ASP A 1 119 ? 36.584 42.077 -15.893 1.00 16.39 141 ASP A N 1
ATOM 811 C CA . ASP A 1 119 ? 37.650 42.016 -14.912 1.00 15.37 141 ASP A CA 1
ATOM 812 C C . ASP A 1 119 ? 37.964 40.541 -14.675 1.00 14.42 141 ASP A C 1
ATOM 813 O O . ASP A 1 119 ? 37.456 39.684 -15.403 1.00 14.08 141 ASP A O 1
ATOM 818 N N . GLY A 1 120 ? 38.813 40.251 -13.688 1.00 13.70 142 GLY A N 1
ATOM 819 C CA . GLY A 1 120 ? 39.285 38.887 -13.418 1.00 13.26 142 GLY A CA 1
ATOM 820 C C . GLY A 1 120 ? 38.451 38.108 -12.435 1.00 12.36 142 GLY A C 1
ATOM 821 O O . GLY A 1 120 ? 38.854 37.024 -12.048 1.00 12.72 142 GLY A O 1
ATOM 822 N N . PHE A 1 121 ? 37.289 38.633 -12.052 1.00 11.63 143 PHE A N 1
ATOM 823 C CA . PHE A 1 121 ? 36.485 37.957 -11.011 1.00 10.53 143 PHE A CA 1
ATOM 824 C C . PHE A 1 121 ? 35.387 37.072 -11.589 1.00 10.15 143 PHE A C 1
ATOM 825 O O . PHE A 1 121 ? 34.703 37.451 -12.519 1.00 10.54 143 PHE A O 1
ATOM 833 N N . SER A 1 122 ? 35.215 35.890 -10.995 1.00 9.50 144 SER A N 1
ATOM 834 C CA . SER A 1 122 ? 34.062 35.043 -11.266 1.00 9.15 144 SER A CA 1
ATOM 835 C C . SER A 1 122 ? 33.712 34.245 -10.027 1.00 8.42 144 SER A C 1
ATOM 836 O O . SER A 1 122 ? 34.599 33.855 -9.260 1.00 8.25 144 SER A O 1
ATOM 839 N N . GLY A 1 123 ? 32.426 33.953 -9.877 1.00 8.18 145 GLY A N 1
ATOM 840 C CA . GLY A 1 123 ? 32.018 32.912 -8.957 1.00 7.66 145 GLY A CA 1
ATOM 841 C C . GLY A 1 123 ? 32.535 31.551 -9.376 1.00 7.64 145 GLY A C 1
ATOM 842 O O . GLY A 1 123 ? 32.907 31.337 -10.544 1.00 8.11 145 GLY A O 1
ATOM 843 N N . VAL A 1 124 ? 32.557 30.608 -8.437 1.00 7.27 146 VAL A N 1
ATOM 844 C CA . VAL A 1 124 ? 32.968 29.230 -8.739 1.00 7.36 146 VAL A CA 1
ATOM 845 C C . VAL A 1 124 ? 32.015 28.565 -9.743 1.00 7.72 146 VAL A C 1
ATOM 846 O O . VAL A 1 124 ? 32.427 27.806 -10.634 1.00 7.92 146 VAL A O 1
ATOM 850 N N . ALA A 1 125 ? 30.728 28.796 -9.518 1.00 7.82 147 ALA A N 1
ATOM 851 C CA . ALA A 1 125 ? 29.657 28.109 -10.225 1.00 8.32 147 ALA A CA 1
ATOM 852 C C . ALA A 1 125 ? 28.677 29.138 -10.801 1.00 8.85 147 ALA A C 1
ATOM 853 O O . ALA A 1 125 ? 27.518 29.216 -10.378 1.00 8.76 147 ALA A O 1
ATOM 855 N N . PRO A 1 126 ? 29.099 29.896 -11.831 1.00 9.73 148 PRO A N 1
ATOM 856 C CA . PRO A 1 126 ? 28.288 31.032 -12.262 1.00 10.37 148 PRO A CA 1
ATOM 857 C C . PRO A 1 126 ? 26.981 30.619 -12.942 1.00 11.13 148 PRO A C 1
ATOM 858 O O . PRO A 1 126 ? 26.086 31.447 -13.094 1.00 11.51 148 PRO A O 1
ATOM 862 N N . GLU A 1 127 ? 26.863 29.357 -13.354 1.00 11.75 149 GLU A N 1
ATOM 863 C CA . GLU A 1 127 ? 25.611 28.899 -13.955 1.00 12.88 149 GLU A CA 1
ATOM 864 C C . GLU A 1 127 ? 24.645 28.309 -12.915 1.00 12.62 149 GLU A C 1
ATOM 865 O O . GLU A 1 127 ? 23.509 27.944 -13.255 1.00 13.57 149 GLU A O 1
ATOM 871 N N . ALA A 1 128 ? 25.067 28.232 -11.662 1.00 12.17 150 ALA A N 1
ATOM 872 C CA . ALA A 1 128 ? 24.165 27.837 -10.588 1.00 12.10 150 ALA A CA 1
ATOM 873 C C . ALA A 1 128 ? 23.194 28.970 -10.259 1.00 12.79 150 ALA A C 1
ATOM 874 O O . ALA A 1 128 ? 23.434 30.123 -10.591 1.00 13.25 150 ALA A O 1
ATOM 876 N N . ARG A 1 129 ? 22.098 28.636 -9.618 1.00 13.60 151 ARG A N 1
ATOM 877 C CA . ARG A 1 129 ? 21.157 29.632 -9.132 1.00 14.74 151 ARG A CA 1
ATOM 878 C C . ARG A 1 129 ? 21.283 29.701 -7.632 1.00 12.75 151 ARG A C 1
ATOM 879 O O . ARG A 1 129 ? 21.631 28.724 -6.992 1.00 13.10 151 ARG A O 1
ATOM 887 N N . LEU A 1 130 ? 21.043 30.875 -7.082 1.00 11.23 152 LEU A N 1
ATOM 888 C CA . LEU A 1 130 ? 21.127 31.048 -5.663 1.00 10.13 152 LEU A CA 1
ATOM 889 C C . LEU A 1 130 ? 19.753 31.338 -5.093 1.00 9.58 152 LEU A C 1
ATOM 890 O O . LEU A 1 130 ? 18.932 31.970 -5.748 1.00 10.12 152 LEU A O 1
ATOM 895 N N . ILE A 1 131 ? 19.512 30.852 -3.886 1.00 8.63 153 ILE A N 1
ATOM 896 C CA . ILE A 1 131 ? 18.370 31.294 -3.059 1.00 8.50 153 ILE A CA 1
ATOM 897 C C . ILE A 1 131 ? 18.956 31.972 -1.831 1.00 7.66 153 ILE A C 1
ATOM 898 O O . ILE A 1 131 ? 19.791 31.368 -1.115 1.00 7.65 153 ILE A O 1
ATOM 903 N N . SER A 1 132 ? 18.547 33.216 -1.580 1.00 7.41 154 SER A N 1
ATOM 904 C CA . SER A 1 132 ? 19.000 33.946 -0.393 1.00 6.87 154 SER A CA 1
ATOM 905 C C . SER A 1 132 ? 17.966 33.920 0.727 1.00 6.90 154 SER A C 1
ATOM 906 O O . SER A 1 132 ? 16.855 34.395 0.554 1.00 7.03 154 SER A O 1
ATOM 909 N N . ILE A 1 133 ? 18.369 33.385 1.875 1.00 6.59 155 ILE A N 1
ATOM 910 C CA . ILE A 1 133 ? 17.544 33.369 3.091 1.00 6.66 155 ILE A CA 1
ATOM 911 C C . ILE A 1 133 ? 18.304 34.192 4.123 1.00 6.73 155 ILE A C 1
ATOM 912 O O . ILE A 1 133 ? 19.422 33.826 4.528 1.00 6.48 155 ILE A O 1
ATOM 917 N N . ARG A 1 134 ? 17.750 35.318 4.534 1.00 7.12 156 ARG A N 1
ATOM 918 C CA . ARG A 1 134 ? 18.417 36.099 5.558 1.00 7.25 156 ARG A CA 1
ATOM 919 C C . ARG A 1 134 ? 18.071 35.501 6.917 1.00 7.47 156 ARG A C 1
ATOM 920 O O . ARG A 1 134 ? 16.974 35.642 7.421 1.00 7.71 156 ARG A O 1
ATOM 928 N N . GLN A 1 135 ? 19.042 34.826 7.505 1.00 7.71 157 GLN A N 1
ATOM 929 C CA . GLN A 1 135 ? 18.864 34.139 8.779 1.00 8.04 157 GLN A CA 1
ATOM 930 C C . GLN A 1 135 ? 19.387 34.917 9.958 1.00 8.79 157 GLN A C 1
ATOM 931 O O . GLN A 1 135 ? 18.953 34.679 11.097 1.00 8.67 157 GLN A O 1
ATOM 937 N N . ASN A 1 136 ? 20.308 35.840 9.716 1.00 9.45 158 ASN A N 1
ATOM 938 C CA . ASN A 1 136 ? 20.822 36.655 10.813 1.00 10.99 158 ASN A CA 1
ATOM 939 C C . ASN A 1 136 ? 21.436 37.935 10.369 1.00 11.07 158 ASN A C 1
ATOM 940 O O . ASN A 1 136 ? 21.749 38.117 9.194 1.00 10.19 158 ASN A O 1
ATOM 945 N N . SER A 1 137 ? 21.563 38.860 11.304 1.00 11.58 159 SER A N 1
ATOM 946 C CA . SER A 1 137 ? 22.296 40.110 11.078 1.00 11.83 159 SER A CA 1
ATOM 947 C C . SER A 1 137 ? 22.662 40.669 12.427 1.00 13.04 159 SER A C 1
ATOM 948 O O . SER A 1 137 ? 21.778 40.855 13.254 1.00 13.65 159 SER A O 1
ATOM 951 N N . PRO A 1 138 ? 23.953 40.956 12.648 1.00 13.72 160 PRO A N 1
ATOM 952 C CA . PRO A 1 138 ? 24.338 41.639 13.892 1.00 14.97 160 PRO A CA 1
ATOM 953 C C . PRO A 1 138 ? 23.931 43.088 13.962 1.00 16.43 160 PRO 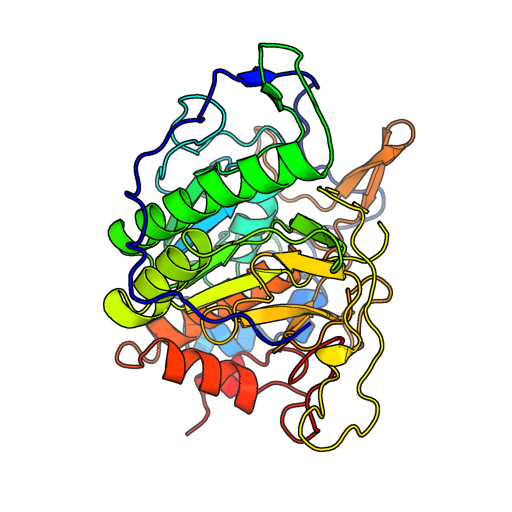A C 1
ATOM 954 O O . PRO A 1 138 ? 24.151 43.731 15.017 1.00 17.96 160 PRO A O 1
ATOM 958 N N . ARG A 1 139 ? 23.357 43.622 12.880 1.00 16.72 161 ARG A N 1
ATOM 959 C CA . ARG A 1 139 ? 22.860 44.996 12.893 1.00 17.72 161 ARG A CA 1
ATOM 960 C C . ARG A 1 139 ? 21.491 45.101 13.581 1.00 16.21 161 ARG A C 1
ATOM 961 O O . ARG A 1 139 ? 20.968 46.197 13.739 1.00 15.73 161 ARG A O 1
ATOM 969 N N . PHE A 1 140 ? 20.904 43.956 13.942 1.00 15.05 162 PHE A N 1
ATOM 970 C CA . PHE A 1 140 ? 19.563 43.912 14.532 1.00 14.93 162 PHE A CA 1
ATOM 971 C C . PHE A 1 140 ? 19.579 43.207 15.875 1.00 15.14 162 PHE A C 1
ATOM 972 O O . PHE A 1 140 ? 20.436 42.368 16.161 1.00 15.33 162 PHE A O 1
ATOM 980 N N . ALA A 1 141 ? 18.623 43.589 16.701 1.00 15.93 163 ALA A N 1
ATOM 981 C CA . ALA A 1 141 ? 18.404 42.965 17.993 1.00 16.34 163 ALA A CA 1
ATOM 982 C C . ALA A 1 141 ? 16.909 42.979 18.274 1.00 16.52 163 ALA A C 1
ATOM 983 O O . ALA A 1 141 ? 16.167 43.714 17.636 1.00 16.46 163 ALA A O 1
ATOM 985 N N . PRO A 1 142 ? 16.463 42.179 19.249 1.00 16.64 164 PRO A N 1
ATOM 986 C CA . PRO A 1 142 ? 15.065 42.245 19.653 1.00 17.14 164 PRO A CA 1
ATOM 987 C C . PRO A 1 142 ? 14.620 43.655 20.029 1.00 17.92 164 PRO A C 1
ATOM 988 O O . PRO A 1 142 ? 15.361 44.403 20.682 1.00 17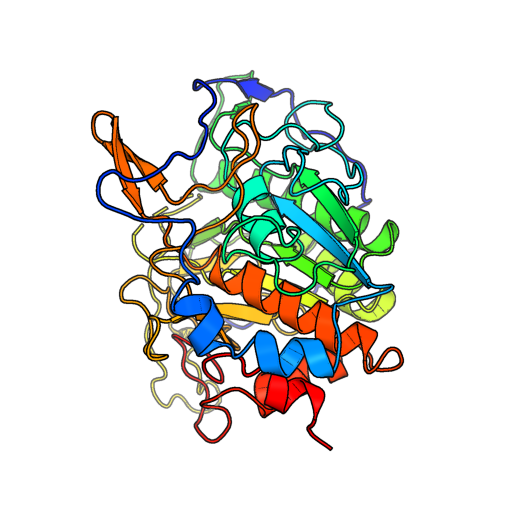.89 164 PRO A O 1
ATOM 992 N N . ARG A 1 143 ? 13.411 44.008 19.627 1.00 18.77 165 ARG A N 1
ATOM 993 C CA . ARG A 1 143 ? 12.854 45.307 19.942 1.00 20.64 165 ARG A CA 1
ATOM 994 C C . ARG A 1 143 ? 12.725 45.459 21.467 1.00 21.23 165 ARG A C 1
ATOM 995 O O . ARG A 1 143 ? 13.041 46.519 22.032 1.00 21.54 165 ARG A O 1
ATOM 1003 N N . THR A 1 144 ? 12.259 44.401 22.130 1.00 21.24 166 THR A N 1
ATOM 1004 C CA . THR A 1 144 ? 12.160 44.401 23.592 1.00 22.36 166 THR A CA 1
ATOM 1005 C C . THR A 1 144 ? 13.572 44.167 24.149 1.00 22.64 166 THR A C 1
ATOM 1006 O O . THR A 1 144 ? 14.192 43.142 23.826 1.00 21.62 166 THR A O 1
ATOM 1010 N N . PRO A 1 145 ? 14.112 45.136 24.916 1.00 23.53 167 PRO A N 1
ATOM 1011 C CA . PRO A 1 145 ? 15.511 45.078 25.365 1.00 24.51 167 PRO A CA 1
ATOM 1012 C C . PRO A 1 145 ? 15.667 44.197 26.598 1.00 26.02 167 PRO A C 1
ATOM 1013 O O . PRO A 1 145 ? 15.930 44.690 27.694 1.00 27.67 167 PRO A O 1
ATOM 1017 N N . GLY A 1 146 ? 15.486 42.898 26.392 1.00 26.87 168 GLY A N 1
ATOM 1018 C CA . GLY A 1 146 ? 15.543 41.913 27.463 1.00 28.34 168 GLY A CA 1
ATOM 1019 C C . GLY A 1 146 ? 16.931 41.323 27.578 1.00 29.27 168 GLY A C 1
ATOM 1020 O O . GLY A 1 146 ? 17.913 41.934 27.146 1.00 28.83 168 GLY A O 1
ATOM 1021 N N . ALA A 1 147 ? 17.022 40.140 28.181 1.00 30.59 169 ALA A N 1
ATOM 1022 C CA . ALA A 1 147 ? 18.305 39.469 28.346 1.00 32.53 169 ALA A CA 1
ATOM 1023 C C . ALA A 1 147 ? 18.975 39.361 26.983 1.00 33.93 169 ALA A C 1
ATOM 1024 O O . ALA A 1 147 ? 18.368 38.878 26.020 1.00 32.90 169 ALA A O 1
ATOM 1026 N N . ASP A 1 148 ? 20.207 39.853 26.898 1.00 37.44 170 ASP A N 1
ATOM 1027 C CA . ASP A 1 148 ? 20.987 39.818 25.661 1.00 38.63 170 ASP A CA 1
ATOM 1028 C C . ASP A 1 148 ? 22.326 39.175 25.987 1.00 38.14 170 ASP A C 1
ATOM 1029 O O . ASP A 1 148 ? 23.367 39.838 26.052 1.00 40.55 170 ASP A O 1
ATOM 1034 N N . SER A 1 149 ? 22.270 37.874 26.225 1.00 35.96 171 SER A N 1
ATOM 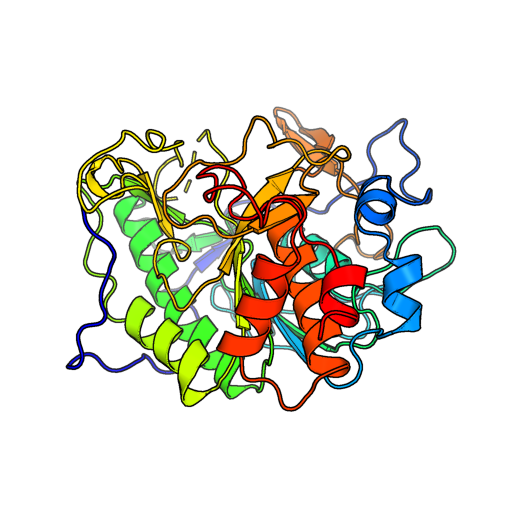1035 C CA . SER A 1 149 ? 23.417 37.112 26.659 1.00 35.28 171 SER A CA 1
ATOM 1036 C C . SER A 1 149 ? 23.905 36.248 25.520 1.00 32.87 171 SER A C 1
ATOM 1037 O O . SER A 1 149 ? 23.227 36.097 24.495 1.00 30.99 171 SER A O 1
ATOM 1040 N N . GLU A 1 150 ? 25.083 35.668 25.695 1.00 31.45 172 GLU A N 1
ATOM 1041 C CA . GLU A 1 150 ? 25.621 34.779 24.673 1.00 29.50 172 GLU A CA 1
ATOM 1042 C C . GLU A 1 150 ? 24.681 33.595 24.507 1.00 27.07 172 GLU A C 1
ATOM 1043 O O . GLU A 1 150 ? 24.371 33.202 23.384 1.00 23.85 172 GLU A O 1
ATOM 1049 N N . ALA A 1 151 ? 24.219 33.059 25.636 1.00 25.63 173 ALA A N 1
ATOM 1050 C CA . ALA A 1 151 ? 23.336 31.903 25.676 1.00 24.32 173 ALA A CA 1
ATOM 1051 C C . ALA A 1 151 ? 22.018 32.201 24.967 1.00 22.97 173 ALA A C 1
ATOM 1052 O O . ALA A 1 151 ? 21.552 31.407 24.151 1.00 20.25 173 ALA A O 1
ATOM 1054 N N . THR A 1 152 ? 21.428 33.354 25.280 1.00 22.63 174 THR A N 1
ATOM 1055 C CA . THR A 1 152 ? 20.122 33.688 24.724 1.00 22.40 174 THR A CA 1
ATOM 1056 C C . THR A 1 152 ? 20.226 33.954 23.233 1.00 21.21 174 THR A C 1
ATOM 1057 O O . THR A 1 152 ? 19.398 33.458 22.457 1.00 20.06 174 THR A O 1
ATOM 1061 N N . ARG A 1 153 ? 21.250 34.707 22.829 1.00 21.15 175 ARG A N 1
ATOM 1062 C CA . ARG A 1 153 ? 21.492 34.978 21.404 1.00 20.64 175 ARG A CA 1
ATOM 1063 C C . ARG A 1 153 ? 21.749 33.667 20.643 1.00 18.46 175 ARG A C 1
ATOM 1064 O O . ARG A 1 153 ? 21.199 33.458 19.560 1.00 17.53 175 A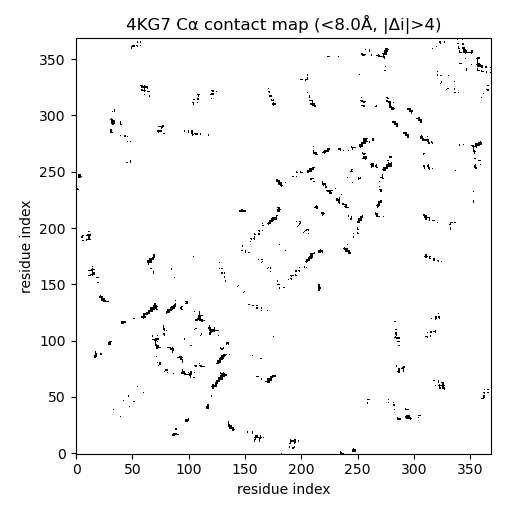RG A O 1
ATOM 1072 N N . ALA A 1 154 ? 22.557 32.779 21.223 1.00 17.07 176 ALA A N 1
ATOM 1073 C CA . ALA A 1 154 ? 22.871 31.507 20.564 1.00 15.22 176 ALA A CA 1
ATOM 1074 C C . ALA A 1 154 ? 21.645 30.632 20.377 1.00 14.34 176 ALA A C 1
ATOM 1075 O O . ALA A 1 154 ? 21.478 30.006 19.350 1.00 13.38 176 ALA A O 1
ATOM 1077 N N . ALA A 1 155 ? 20.779 30.580 21.392 1.00 14.23 177 ALA A N 1
ATOM 1078 C CA . ALA A 1 155 ? 19.583 29.756 21.312 1.00 14.00 177 ALA A CA 1
ATOM 1079 C C . ALA A 1 155 ? 18.668 30.317 20.241 1.00 13.64 177 ALA A C 1
ATOM 1080 O O . ALA A 1 155 ? 18.110 29.563 19.450 1.00 12.64 177 ALA A O 1
ATOM 1082 N N . SER A 1 156 ? 18.550 31.644 20.208 1.00 14.09 178 SER A N 1
ATOM 1083 C CA . SER A 1 156 ? 17.702 32.318 19.206 1.00 14.73 178 SER A CA 1
ATOM 1084 C C . SER A 1 156 ? 18.220 32.038 17.789 1.00 13.51 178 SER A C 1
ATOM 1085 O O . SER A 1 156 ? 17.453 31.834 16.820 1.00 13.10 178 SER A O 1
ATOM 1088 N N . ASP A 1 157 ? 19.528 32.047 17.660 1.00 13.04 179 ASP A N 1
ATOM 1089 C CA . ASP A 1 157 ? 20.162 31.812 16.378 1.00 12.69 179 ASP A CA 1
ATOM 1090 C C . ASP A 1 157 ? 19.959 30.378 15.899 1.00 11.51 179 ASP A C 1
ATOM 1091 O O . ASP A 1 157 ? 19.748 30.120 14.719 1.00 10.46 179 ASP A O 1
ATOM 1096 N N . ALA A 1 158 ? 20.042 29.432 16.821 1.00 11.09 180 ALA A N 1
ATOM 1097 C CA . ALA A 1 158 ? 19.834 28.024 16.440 1.00 10.60 180 ALA A CA 1
ATOM 1098 C C . ALA A 1 158 ? 18.396 27.815 15.989 1.00 10.41 180 ALA A C 1
ATOM 1099 O O . ALA A 1 158 ? 18.114 26.966 15.143 1.00 10.44 180 ALA A O 1
ATOM 1101 N N . GLU A 1 159 ? 17.474 28.535 16.616 1.00 10.48 181 GLU A N 1
ATOM 1102 C CA . GLU A 1 159 ? 16.048 28.344 16.374 1.00 10.58 181 GLU A CA 1
ATOM 1103 C C . GLU A 1 159 ? 15.730 28.786 14.953 1.00 9.76 181 GLU A C 1
ATOM 1104 O O . GLU A 1 159 ? 15.023 28.090 14.230 1.00 9.99 181 GLU A O 1
ATOM 1110 N N . THR A 1 160 ? 16.258 29.922 14.514 1.00 9.01 182 THR A N 1
ATOM 1111 C CA . THR A 1 160 ? 16.024 30.340 13.138 1.00 8.46 182 THR A CA 1
ATOM 1112 C C . THR A 1 160 ? 16.857 29.530 12.151 1.00 7.81 182 THR A C 1
ATOM 1113 O O . THR A 1 160 ? 16.385 29.254 11.037 1.00 7.65 182 THR A O 1
ATOM 1117 N N . LEU A 1 161 ? 18.066 29.119 12.552 1.00 7.34 183 LEU A N 1
ATOM 1118 C CA . LEU A 1 161 ? 18.899 28.378 11.636 1.00 6.90 183 LEU A CA 1
ATOM 1119 C C . LEU A 1 161 ? 18.188 27.059 11.245 1.00 6.70 183 LEU A C 1
ATOM 1120 O O . LEU A 1 161 ? 18.169 26.658 10.062 1.00 6.53 183 LEU A O 1
ATOM 1125 N N . ALA A 1 162 ? 17.591 26.396 12.240 1.00 6.92 184 ALA A N 1
ATOM 1126 C CA . ALA A 1 162 ? 16.950 25.104 11.972 1.00 6.88 184 ALA A CA 1
ATOM 1127 C C . ALA A 1 162 ? 15.794 25.284 10.998 1.00 6.82 184 ALA A C 1
ATOM 1128 O O . ALA A 1 162 ? 15.612 24.477 10.076 1.00 6.75 184 ALA A O 1
ATOM 1130 N N . ARG A 1 163 ? 14.984 26.321 11.215 1.00 6.97 185 ARG A N 1
ATOM 1131 C CA . ARG A 1 163 ? 13.892 26.578 10.291 1.00 7.01 185 ARG A CA 1
ATOM 1132 C C . ARG A 1 163 ? 14.421 26.901 8.897 1.00 6.58 185 ARG A C 1
ATOM 1133 O O . ARG A 1 163 ? 13.861 26.459 7.882 1.00 6.65 185 ARG A O 1
ATOM 1141 N N . ALA A 1 164 ? 15.471 27.713 8.838 1.00 6.28 186 ALA A N 1
ATOM 1142 C CA . ALA A 1 164 ? 16.021 28.132 7.539 1.00 5.96 186 ALA A CA 1
ATOM 1143 C C . ALA A 1 164 ? 16.567 26.961 6.748 1.00 5.81 186 ALA A C 1
ATOM 1144 O O . ALA A 1 164 ? 16.495 26.946 5.523 1.00 5.59 186 ALA A O 1
ATOM 1146 N N . VAL A 1 165 ? 17.143 26.004 7.445 1.00 5.87 187 VAL A N 1
ATOM 1147 C CA . VAL A 1 165 ? 17.683 24.811 6.803 1.00 5.85 187 VAL A CA 1
ATOM 1148 C C . VAL A 1 165 ? 16.570 23.988 6.168 1.00 6.04 187 VAL A C 1
ATOM 1149 O O . VAL A 1 165 ? 16.687 23.561 5.037 1.00 6.08 187 VAL A O 1
ATOM 1153 N N . VAL A 1 166 ? 15.489 23.773 6.912 1.00 6.28 188 VAL A N 1
ATOM 1154 C CA . VAL A 1 166 ? 14.323 23.098 6.376 1.00 6.54 188 VAL A CA 1
ATOM 1155 C C . VAL A 1 166 ? 13.763 23.871 5.190 1.00 6.61 188 VAL A C 1
ATOM 1156 O O . VAL A 1 166 ? 13.421 23.278 4.172 1.00 6.72 188 VAL A O 1
ATOM 1160 N N . ARG A 1 167 ? 13.640 25.190 5.325 1.00 6.65 189 ARG A N 1
ATOM 1161 C CA . ARG A 1 167 ? 13.116 26.014 4.224 1.00 6.83 189 ARG A CA 1
ATOM 1162 C C . ARG A 1 167 ? 13.977 25.892 2.962 1.00 6.70 189 ARG A C 1
ATOM 1163 O O . ARG A 1 167 ? 13.456 25.681 1.882 1.00 6.97 189 ARG A O 1
ATOM 1171 N N . ALA A 1 168 ? 15.292 25.955 3.124 1.00 6.56 190 ALA A N 1
ATOM 1172 C CA . ALA A 1 168 ? 16.207 25.822 1.997 1.00 6.44 190 ALA A CA 1
ATOM 1173 C C . ALA A 1 168 ? 16.019 24.478 1.304 1.00 6.80 190 ALA A C 1
ATOM 1174 O O . ALA A 1 168 ? 15.949 24.401 0.093 1.00 6.84 190 ALA A O 1
ATOM 1176 N N . ALA A 1 169 ? 15.998 23.411 2.089 1.00 6.90 191 ALA A N 1
ATOM 1177 C CA . ALA A 1 169 ? 15.840 22.057 1.528 1.00 7.28 191 ALA A CA 1
ATOM 1178 C C . ALA A 1 169 ? 14.533 21.936 0.806 1.00 7.82 191 ALA A C 1
ATOM 1179 O O . ALA A 1 169 ? 14.482 21.401 -0.311 1.00 8.26 191 ALA A O 1
ATOM 1181 N N . ASP A 1 170 ? 13.460 22.430 1.413 1.00 8.14 192 ASP A N 1
ATOM 1182 C CA . ASP A 1 170 ? 12.134 22.304 0.806 1.00 8.83 192 ASP A CA 1
ATOM 1183 C C . ASP A 1 170 ? 11.976 23.153 -0.428 1.00 9.28 192 ASP A C 1
ATOM 1184 O O . ASP A 1 170 ? 11.150 22.822 -1.277 1.00 10.03 192 ASP A O 1
ATOM 1189 N N . MET A 1 171 ? 12.749 24.232 -0.532 1.00 9.30 193 MET A N 1
ATOM 1190 C CA . MET A 1 171 ? 12.811 25.047 -1.769 1.00 9.64 193 MET A CA 1
ATOM 1191 C C . MET A 1 171 ? 13.648 24.412 -2.897 1.00 9.80 193 MET A C 1
ATOM 1192 O O . MET A 1 171 ? 13.740 24.986 -3.994 1.00 10.69 193 MET A O 1
ATOM 1197 N N . GLY A 1 172 ? 14.224 23.242 -2.661 1.00 9.71 194 GLY A N 1
ATOM 1198 C CA . GLY A 1 172 ? 14.918 22.494 -3.694 1.00 10.00 194 GLY A CA 1
ATOM 1199 C C . GLY A 1 172 ? 16.427 22.692 -3.739 1.00 9.89 194 GLY A C 1
ATOM 1200 O O . GLY A 1 172 ? 17.084 22.262 -4.696 1.00 10.60 194 GLY A O 1
ATOM 1201 N N . ALA A 1 173 ? 16.993 23.334 -2.733 1.00 9.76 195 ALA A N 1
ATOM 1202 C CA . ALA A 1 173 ? 18.428 23.487 -2.670 1.00 9.51 195 ALA A CA 1
ATOM 1203 C C . ALA A 1 173 ? 19.147 22.160 -2.676 1.00 9.72 195 ALA A C 1
ATOM 1204 O O . ALA A 1 173 ? 18.837 21.290 -1.858 1.00 11.08 195 ALA A O 1
ATOM 1206 N N . ARG A 1 174 ? 20.117 22.052 -3.588 1.00 9.58 196 ARG A N 1
ATOM 1207 C CA . ARG A 1 174 ? 21.036 20.931 -3.718 1.00 9.91 196 ARG A CA 1
ATOM 1208 C C . ARG A 1 174 ? 22.272 21.079 -2.836 1.00 8.29 196 ARG A C 1
ATOM 1209 O O . ARG A 1 174 ? 22.922 20.091 -2.477 1.00 7.61 196 ARG A O 1
ATOM 1217 N N . VAL A 1 175 ? 22.632 22.322 -2.547 1.00 7.26 197 VAL A N 1
ATOM 1218 C CA . VAL A 1 175 ? 23.754 22.669 -1.680 1.00 6.66 197 VAL A CA 1
ATOM 1219 C C . VAL A 1 175 ? 23.209 23.755 -0.785 1.00 6.32 197 VAL A C 1
ATOM 1220 O O . VAL A 1 175 ? 22.494 24.644 -1.273 1.00 6.35 197 VAL A O 1
ATOM 1224 N N . ILE A 1 176 ? 23.504 23.684 0.519 1.00 5.95 198 ILE A N 1
ATOM 1225 C CA . ILE A 1 176 ? 23.049 24.683 1.476 1.00 5.83 198 ILE A CA 1
ATOM 1226 C C . ILE A 1 176 ? 24.310 25.215 2.167 1.00 5.59 198 ILE A C 1
ATOM 1227 O O . ILE A 1 176 ? 25.033 24.461 2.838 1.00 5.83 198 ILE A O 1
ATOM 1232 N N . ASN A 1 177 ? 24.566 26.505 2.002 1.00 5.45 199 ASN A N 1
ATOM 1233 C CA . ASN A 1 177 ? 25.752 27.175 2.504 1.00 5.40 199 ASN A CA 1
ATOM 1234 C C . ASN A 1 177 ? 25.451 27.961 3.774 1.00 5.39 199 ASN A C 1
ATOM 1235 O O . ASN A 1 177 ? 24.553 28.818 3.779 1.00 5.37 199 ASN A O 1
ATOM 1240 N N . ILE A 1 178 ? 26.220 27.678 4.825 1.00 5.47 200 ILE A N 1
ATOM 1241 C CA . ILE A 1 178 ? 26.055 28.312 6.121 1.00 5.66 200 ILE A CA 1
ATOM 1242 C C . ILE A 1 178 ? 27.411 28.899 6.513 1.00 5.90 200 ILE A C 1
ATOM 1243 O O . ILE A 1 178 ? 28.220 28.271 7.193 1.00 5.97 200 ILE A O 1
ATOM 1248 N N . SER A 1 179 ? 27.655 30.139 6.061 1.00 6.17 201 SER A N 1
ATOM 1249 C CA . SER A 1 179 ? 28.930 30.793 6.317 1.00 6.49 201 SER A CA 1
ATOM 1250 C C . SER A 1 179 ? 29.015 31.514 7.664 1.00 7.13 201 SER A C 1
ATOM 1251 O O . SER A 1 179 ? 30.126 31.869 8.113 1.00 7.78 201 SER A O 1
ATOM 1254 N N . LEU A 1 180 ? 27.873 31.765 8.288 1.00 7.73 202 LEU A N 1
ATOM 1255 C CA . LEU A 1 180 ? 27.828 32.297 9.641 1.00 8.65 202 LEU A CA 1
ATOM 1256 C C . LEU A 1 180 ? 28.077 31.194 10.659 1.00 8.48 202 LEU A C 1
ATOM 1257 O O . LEU A 1 180 ? 27.742 30.029 10.421 1.00 8.14 202 LEU A O 1
ATOM 1262 N N . VAL A 1 181 ? 28.661 31.575 11.786 1.00 8.53 203 VAL A N 1
ATOM 1263 C CA . VAL A 1 181 ? 29.072 30.652 12.845 1.00 8.75 203 VAL A CA 1
ATOM 1264 C C . VAL A 1 181 ? 28.575 31.176 14.185 1.00 9.34 203 VAL A C 1
ATOM 1265 O O . VAL A 1 181 ? 28.684 32.376 14.477 1.00 9.81 203 VAL A O 1
ATOM 1269 N N . THR A 1 182 ? 28.076 30.272 15.014 1.00 9.58 204 THR A N 1
ATOM 1270 C CA . THR A 1 182 ? 27.823 30.524 16.416 1.00 10.27 204 THR A CA 1
ATOM 1271 C C . THR A 1 182 ? 28.641 29.541 17.244 1.00 10.61 204 THR A C 1
ATOM 1272 O O . THR A 1 182 ? 28.671 28.353 16.927 1.00 10.20 204 THR A O 1
ATOM 1276 N N . CYS A 1 183 ? 29.291 30.020 18.303 1.00 11.35 205 CYS A N 1
ATOM 1277 C CA . CYS A 1 183 ? 30.038 29.148 19.182 1.00 12.16 205 CYS A CA 1
ATOM 1278 C C . CYS A 1 183 ? 29.465 29.223 20.573 1.00 13.06 205 CYS A C 1
ATOM 1279 O O . CYS A 1 183 ? 28.941 30.271 20.971 1.00 13.11 205 CYS A O 1
ATOM 1282 N N . LEU A 1 184 ? 29.513 28.095 21.283 1.00 14.00 206 LEU A N 1
ATOM 1283 C CA . LEU A 1 184 ? 29.144 28.051 22.693 1.00 15.71 206 LEU A CA 1
ATOM 1284 C C . LEU A 1 184 ? 30.202 27.315 23.480 1.00 16.21 206 LEU A C 1
ATOM 1285 O O . LEU A 1 184 ? 30.818 26.384 22.987 1.00 15.38 206 LEU A O 1
ATOM 1290 N N . PRO A 1 185 ? 30.414 27.718 24.729 1.00 17.74 207 PRO A N 1
ATOM 1291 C CA . PRO A 1 185 ? 31.335 26.928 25.507 1.00 18.68 207 PRO A CA 1
ATOM 1292 C C . PRO A 1 185 ? 30.754 25.525 25.724 1.00 19.56 207 PRO A C 1
ATOM 1293 O O . PRO A 1 185 ? 29.531 25.352 25.805 1.00 18.68 207 PRO A O 1
ATOM 1297 N N . ALA A 1 186 ? 31.634 24.534 25.800 1.00 20.99 208 ALA A N 1
ATOM 1298 C CA . ALA A 1 186 ? 31.235 23.138 25.902 1.00 22.95 208 ALA A CA 1
ATOM 1299 C C . ALA A 1 186 ? 30.423 22.896 27.167 1.00 26.34 208 ALA A C 1
ATOM 1300 O O . ALA A 1 186 ? 29.412 22.207 27.110 1.00 27.54 208 ALA A O 1
ATOM 1302 N N . ASP A 1 187 ? 30.824 23.508 28.278 1.00 29.90 209 ASP A N 1
ATOM 1303 C CA . ASP A 1 187 ? 30.066 23.387 29.536 1.00 34.81 209 ASP A CA 1
ATOM 1304 C C . ASP A 1 187 ? 28.678 24.057 29.513 1.00 37.08 209 ASP A C 1
ATOM 1305 O O . ASP A 1 187 ? 27.887 23.852 30.436 1.00 38.94 209 ASP A O 1
ATOM 1310 N N . ARG A 1 188 ? 28.385 24.847 28.474 1.00 39.19 210 ARG A N 1
ATOM 1311 C CA . ARG A 1 188 ? 27.071 25.485 28.318 1.00 42.31 210 ARG A CA 1
ATOM 1312 C C . ARG A 1 188 ? 26.503 25.318 26.908 1.00 41.96 210 ARG A C 1
ATOM 1313 O O . ARG A 1 188 ? 25.967 26.269 26.337 1.00 43.52 210 ARG A O 1
ATOM 1321 N N . THR A 1 189 ? 26.623 24.117 26.341 1.00 42.63 211 THR A N 1
ATOM 1322 C CA . THR A 1 189 ? 25.883 23.779 25.118 1.00 42.20 211 THR A CA 1
ATOM 1323 C C . THR A 1 189 ? 24.596 23.033 25.477 1.00 42.98 211 THR A C 1
ATOM 1324 O O . THR A 1 189 ? 24.631 21.927 26.035 1.00 46.74 211 THR A O 1
ATOM 1328 N N . ILE A 1 190 ? 23.468 23.657 25.143 1.00 40.72 212 ILE A N 1
ATOM 1329 C CA . ILE A 1 190 ? 22.142 23.142 25.467 1.00 39.27 212 ILE A CA 1
ATOM 1330 C C . ILE A 1 190 ? 21.715 22.210 24.337 1.00 35.28 212 ILE A C 1
ATOM 1331 O O . ILE A 1 190 ? 22.306 22.211 23.264 1.00 34.84 212 ILE A O 1
ATOM 1336 N N . ASP A 1 191 ? 20.705 21.402 24.609 1.00 31.75 213 ASP A N 1
ATOM 1337 C CA . ASP A 1 191 ? 20.070 20.563 23.607 1.00 27.73 213 ASP A CA 1
ATOM 1338 C C . ASP A 1 191 ? 19.875 21.262 22.272 1.00 23.35 213 ASP A C 1
ATOM 1339 O O . ASP A 1 191 ? 19.263 22.319 22.188 1.00 23.26 213 ASP A O 1
ATOM 1344 N N . GLN A 1 192 ? 20.410 20.657 21.224 1.00 19.31 214 GLN A N 1
ATOM 1345 C CA . GLN A 1 192 ? 20.191 21.128 19.867 1.00 16.64 214 GLN A CA 1
ATOM 1346 C C . GLN A 1 192 ? 19.443 20.089 19.067 1.00 14.54 214 GLN A C 1
ATOM 1347 O O . GLN A 1 192 ? 19.644 19.966 17.839 1.00 13.25 214 GLN A O 1
ATOM 1353 N N . SER A 1 193 ? 18.561 19.338 19.720 1.00 13.75 215 SER A N 1
ATOM 1354 C CA A SER A 1 193 ? 17.835 18.275 19.021 0.50 13.26 215 SER A CA 1
ATOM 1355 C CA B SER A 1 193 ? 17.852 18.272 19.003 0.50 13.23 215 SER A CA 1
ATOM 1356 C C . SER A 1 193 ? 17.056 18.773 17.790 1.00 12.38 215 SER A C 1
ATOM 1357 O O . SER A 1 193 ? 16.985 18.092 16.790 1.00 11.90 215 SER A O 1
ATOM 1362 N N . VAL A 1 194 ? 16.463 19.957 17.868 1.00 11.55 216 VAL A N 1
ATOM 1363 C CA . VAL A 1 194 ? 15.672 20.472 16.743 1.00 10.70 216 VAL A CA 1
ATOM 1364 C C . VAL A 1 194 ? 16.578 20.821 15.560 1.00 9.69 216 VAL A C 1
ATOM 1365 O O . VAL A 1 194 ? 16.275 20.535 14.405 1.00 9.47 216 VAL A O 1
ATOM 1369 N N . LEU A 1 195 ? 17.693 21.474 15.847 1.00 9.10 217 LEU A N 1
ATOM 1370 C CA . LEU A 1 195 ? 18.663 21.789 14.793 1.00 8.35 217 LEU A CA 1
ATOM 1371 C C . LEU A 1 195 ? 19.239 20.513 14.180 1.00 8.11 217 LEU A C 1
ATOM 1372 O O . LEU A 1 195 ? 19.355 20.392 12.948 1.00 7.54 217 LEU A O 1
ATOM 1377 N N . GLY A 1 196 ? 19.632 19.576 15.030 1.00 8.38 218 GLY A N 1
ATOM 1378 C CA . GLY A 1 196 ? 20.072 18.289 14.534 1.00 8.33 218 GLY A CA 1
ATOM 1379 C C . GLY A 1 196 ? 19.044 17.637 13.624 1.00 8.21 218 GLY A C 1
ATOM 1380 O O . GLY A 1 196 ? 19.374 17.141 12.550 1.00 8.04 218 GLY A O 1
ATOM 1381 N N . ALA A 1 197 ? 17.786 17.667 14.035 1.00 8.44 219 ALA A N 1
ATOM 1382 C CA . ALA A 1 197 ? 16.708 17.079 13.236 1.00 8.52 219 ALA A CA 1
ATOM 1383 C C . ALA A 1 197 ? 16.590 17.766 11.876 1.00 8.10 219 ALA A C 1
ATOM 1384 O O . ALA A 1 197 ? 16.370 17.116 10.852 1.00 8.17 219 ALA A O 1
ATOM 1386 N N . ALA A 1 198 ? 16.651 19.086 11.890 1.00 7.76 220 ALA A N 1
ATOM 1387 C CA . ALA A 1 198 ? 16.609 19.861 10.650 1.00 7.46 220 ALA A CA 1
ATOM 1388 C C . ALA A 1 198 ? 17.747 19.512 9.696 1.00 7.18 220 ALA A C 1
ATOM 1389 O O . ALA A 1 198 ? 17.552 19.335 8.478 1.00 6.91 220 ALA A O 1
ATOM 1391 N N . LEU A 1 199 ? 18.966 19.463 10.229 1.00 7.13 221 LEU A N 1
ATOM 1392 C CA . LEU A 1 199 ? 20.136 19.139 9.403 1.00 7.05 221 LEU A CA 1
ATOM 1393 C C . LEU A 1 199 ? 20.072 17.736 8.838 1.00 7.39 221 LEU A C 1
ATOM 1394 O O . LEU A 1 199 ? 20.403 17.529 7.687 1.00 7.31 221 LEU A O 1
ATOM 1399 N N . ARG A 1 200 ? 19.629 16.782 9.648 1.00 7.94 222 ARG A N 1
ATOM 1400 C CA . ARG A 1 200 ? 19.415 15.427 9.176 1.00 8.52 222 ARG A CA 1
ATOM 1401 C C . ARG A 1 200 ? 18.357 15.341 8.085 1.00 8.39 222 ARG A C 1
ATOM 1402 O O . ARG A 1 200 ? 18.533 14.638 7.105 1.00 8.26 222 ARG A O 1
ATOM 1410 N N . TYR A 1 201 ? 17.240 16.034 8.268 1.00 8.23 223 TYR A N 1
ATOM 1411 C CA . TYR A 1 201 ? 16.190 16.104 7.243 1.00 8.28 223 TYR A CA 1
ATOM 1412 C C . TYR A 1 201 ? 16.714 16.616 5.916 1.00 8.01 223 TYR A C 1
ATOM 1413 O O . TYR A 1 201 ? 16.512 16.026 4.845 1.00 8.09 223 TYR A O 1
ATOM 1422 N N . ALA A 1 202 ? 17.452 17.717 5.983 1.00 7.63 224 ALA A N 1
ATOM 1423 C CA . ALA A 1 202 ? 17.969 18.340 4.777 1.00 7.50 224 ALA A CA 1
ATOM 1424 C C . ALA A 1 202 ? 19.037 17.475 4.121 1.00 7.77 224 ALA A C 1
ATOM 1425 O O . ALA A 1 202 ? 19.079 17.380 2.908 1.00 7.65 224 ALA A O 1
ATOM 1427 N N . ALA A 1 203 ? 19.906 16.859 4.934 1.00 7.93 225 ALA A N 1
ATOM 1428 C CA . ALA A 1 203 ? 21.037 16.106 4.371 1.00 8.26 225 ALA A CA 1
ATOM 1429 C C . ALA A 1 203 ? 20.664 14.739 3.843 1.00 9.06 225 ALA A C 1
ATOM 1430 O O . ALA A 1 203 ? 21.254 14.325 2.861 1.00 9.43 225 ALA A O 1
ATOM 1432 N N . LEU A 1 204 ? 19.701 14.077 4.464 1.00 10.05 226 LEU A N 1
ATOM 1433 C CA . LEU A 1 204 ? 19.348 12.702 4.090 1.00 11.13 226 LEU A CA 1
ATOM 1434 C C . LEU A 1 204 ? 18.059 12.670 3.255 1.00 11.43 226 LEU A C 1
ATOM 1435 O O . LEU A 1 204 ? 18.104 12.471 2.026 1.00 11.91 226 LEU A O 1
ATOM 1440 N N . GLU A 1 205 ? 16.921 12.971 3.868 1.00 11.70 227 GLU A N 1
ATOM 1441 C CA . GLU A 1 205 ? 15.665 12.894 3.149 1.00 12.42 227 GLU A CA 1
ATOM 1442 C C . GLU A 1 205 ? 15.661 13.821 1.947 1.00 11.68 227 GLU A C 1
ATOM 1443 O O . GLU A 1 205 ? 15.198 13.421 0.865 1.00 12.35 227 GLU A O 1
ATOM 1449 N N . LYS A 1 206 ? 16.174 15.050 2.107 1.00 10.61 228 LYS A N 1
ATOM 1450 C CA . LYS A 1 206 ? 16.192 15.988 0.987 1.00 10.44 228 LYS A CA 1
ATOM 1451 C C . LYS A 1 206 ? 17.513 15.971 0.216 1.00 9.78 228 LYS A C 1
ATOM 1452 O O . LYS A 1 206 ? 17.632 16.656 -0.794 1.00 9.72 228 LYS A O 1
ATOM 1458 N N . ASP A 1 207 ? 18.486 15.205 0.693 1.00 9.33 229 ASP A N 1
ATOM 1459 C CA . ASP A 1 207 ? 19.698 14.911 -0.072 1.00 9.33 229 ASP A CA 1
ATOM 1460 C C . ASP A 1 207 ? 20.511 16.147 -0.419 1.00 8.64 229 ASP A C 1
ATOM 1461 O O . ASP A 1 207 ? 21.148 16.200 -1.478 1.00 8.44 229 ASP A O 1
ATOM 1466 N N . ALA A 1 208 ? 20.532 17.134 0.481 1.00 8.07 230 ALA A N 1
ATOM 1467 C CA . ALA A 1 208 ? 21.318 18.354 0.258 1.00 7.46 230 ALA A CA 1
ATOM 1468 C C . ALA A 1 208 ? 22.706 18.242 0.853 1.00 7.13 230 ALA A C 1
ATOM 1469 O O . ALA A 1 208 ? 22.851 17.719 1.954 1.00 7.07 230 ALA A O 1
ATOM 1471 N N . VAL A 1 209 ? 23.706 18.735 0.122 1.00 6.67 231 VAL A N 1
ATOM 1472 C CA . VAL A 1 209 ? 25.034 18.912 0.677 1.00 6.28 231 VAL A CA 1
ATOM 1473 C C . VAL A 1 209 ? 25.042 20.210 1.495 1.00 5.90 231 VAL A C 1
ATOM 1474 O O . VAL A 1 209 ? 24.825 21.295 0.955 1.00 5.85 231 VAL A O 1
ATOM 1478 N N . ILE A 1 210 ? 25.311 20.082 2.793 1.00 5.75 232 ILE A N 1
ATOM 1479 C CA . ILE A 1 210 ? 25.298 21.221 3.691 1.00 5.46 232 ILE A CA 1
ATOM 1480 C C . ILE A 1 210 ? 26.747 21.541 4.038 1.00 5.41 232 ILE A C 1
ATOM 1481 O O . ILE A 1 210 ? 27.495 20.684 4.492 1.00 5.70 232 ILE A O 1
ATOM 1486 N N . VAL A 1 211 ? 27.115 22.768 3.786 1.00 5.15 233 VAL A N 1
ATOM 1487 C CA . VAL A 1 211 ? 28.474 23.265 3.973 1.00 5.10 233 VAL A CA 1
ATOM 1488 C C . VAL A 1 211 ? 28.434 24.398 4.978 1.00 5.03 233 VAL A C 1
ATOM 1489 O O . VAL A 1 211 ? 27.653 25.334 4.822 1.00 4.94 233 VAL A O 1
ATOM 1493 N N . ALA A 1 212 ? 29.314 24.328 5.983 1.00 5.02 234 ALA A N 1
ATOM 1494 C CA . ALA A 1 212 ? 29.358 25.321 7.064 1.00 5.01 234 ALA A CA 1
ATOM 1495 C C . ALA A 1 212 ? 30.775 25.806 7.315 1.00 5.08 234 ALA A C 1
ATOM 1496 O O . ALA A 1 212 ? 31.722 25.020 7.302 1.00 5.30 234 ALA A O 1
ATOM 1498 N N . ALA A 1 213 ? 30.943 27.092 7.579 1.00 5.00 235 ALA A N 1
ATOM 1499 C CA . ALA A 1 213 ? 32.219 27.616 8.009 1.00 5.21 235 ALA A CA 1
ATOM 1500 C C . ALA A 1 213 ? 32.623 27.045 9.362 1.00 5.50 235 ALA A C 1
ATOM 1501 O O . ALA A 1 213 ? 31.792 26.942 10.256 1.00 5.48 235 ALA A O 1
ATOM 1503 N N . ALA A 1 214 ? 33.906 26.696 9.550 1.00 5.78 236 ALA A N 1
ATOM 1504 C CA . ALA A 1 214 ? 34.347 26.086 10.820 1.00 6.29 236 ALA A CA 1
ATOM 1505 C C . ALA A 1 214 ? 34.396 27.080 11.971 1.00 6.69 236 ALA A C 1
ATOM 1506 O O . ALA A 1 214 ? 34.298 26.684 13.124 1.00 7.00 236 ALA A O 1
ATOM 1508 N N . GLY A 1 215 ? 34.547 28.363 11.642 1.00 6.84 237 GLY A N 1
ATOM 1509 C CA . GLY A 1 215 ? 34.745 29.396 12.668 1.00 7.46 237 GLY A CA 1
ATOM 1510 C C . GLY A 1 215 ? 36.138 29.971 12.684 1.00 8.17 237 GLY A C 1
ATOM 1511 O O . GLY A 1 215 ? 37.086 29.363 12.177 1.00 8.08 237 GLY A O 1
ATOM 1512 N N . ASN A 1 216 ? 36.255 31.165 13.277 1.00 9.02 238 ASN A N 1
ATOM 1513 C CA . ASN A 1 216 ? 37.534 31.861 13.388 1.00 10.13 238 ASN A CA 1
ATOM 1514 C C . ASN A 1 216 ? 37.826 32.042 14.854 1.00 12.02 238 ASN A C 1
ATOM 1515 O O . ASN A 1 216 ? 36.932 32.367 15.646 1.00 11.63 238 ASN A O 1
ATOM 1520 N N . ASN A 1 217 ? 39.073 31.870 15.232 1.00 14.41 239 ASN A N 1
ATOM 1521 C CA . ASN A 1 217 ? 39.377 32.050 16.650 1.00 18.14 239 ASN A CA 1
ATOM 1522 C C . ASN A 1 217 ? 39.294 33.555 17.042 1.00 21.98 239 ASN A C 1
ATOM 1523 O O . ASN A 1 217 ? 39.447 34.440 16.216 1.00 21.87 239 ASN A O 1
ATOM 1528 N N . ARG A 1 218 ? 38.914 33.839 18.284 1.00 28.32 240 ARG A N 1
ATOM 1529 C CA . ARG A 1 218 ? 38.909 35.221 18.801 1.00 33.90 240 ARG A CA 1
ATOM 1530 C C . ARG A 1 218 ? 38.164 36.206 17.902 1.00 35.47 240 ARG A C 1
ATOM 1531 O O . ARG A 1 218 ? 38.545 37.379 17.801 1.00 39.70 240 ARG A O 1
ATOM 1539 N N . GLY A 1 224 ? 26.925 34.183 19.687 1.00 24.95 246 GLY A N 1
ATOM 1540 C CA . GLY A 1 224 ? 27.105 33.647 21.044 1.00 24.96 246 GLY A CA 1
ATOM 1541 C C . GLY A 1 224 ? 28.445 33.991 21.686 1.00 25.06 246 GLY A C 1
ATOM 1542 O O . GLY A 1 224 ? 28.835 35.163 21.755 1.00 25.10 246 GLY A O 1
ATOM 1543 N N . ALA A 1 225 ? 29.138 32.964 22.188 1.00 23.49 247 ALA A N 1
ATOM 1544 C CA . ALA A 1 225 ? 30.473 33.116 22.774 1.00 22.55 247 ALA A CA 1
ATOM 1545 C C . ALA A 1 225 ? 31.582 33.291 21.726 1.00 21.47 247 ALA A C 1
ATOM 1546 O O . ALA A 1 225 ? 31.448 32.887 20.573 1.00 20.50 247 ALA A O 1
ATOM 1548 N N . ALA A 1 226 ? 32.695 33.889 22.149 1.00 20.66 248 ALA A N 1
ATOM 1549 C CA . ALA A 1 226 ? 33.851 33.983 21.290 1.00 19.90 248 ALA A CA 1
ATOM 1550 C C . ALA A 1 226 ? 34.285 32.547 20.972 1.00 18.64 248 ALA A C 1
ATOM 1551 O O . ALA A 1 226 ? 34.423 31.715 21.861 1.00 20.57 248 ALA A O 1
ATOM 1553 N N . CYS A 1 227 ? 34.458 32.266 19.698 1.00 16.38 249 CYS A N 1
ATOM 1554 C CA . CYS A 1 227 ? 34.984 30.982 19.245 1.00 14.61 249 CYS A CA 1
ATOM 1555 C C . CYS A 1 227 ? 36.457 30.820 19.630 1.00 14.03 249 CYS A C 1
ATOM 1556 O O . CYS A 1 227 ? 37.223 31.766 19.503 1.00 14.21 249 CYS A O 1
ATOM 1559 N N . GLU A 1 228 ? 36.867 29.632 20.071 1.00 13.26 250 GLU A N 1
ATOM 1560 C CA . GLU A 1 228 ? 38.270 29.379 20.354 1.00 13.45 250 GLU A CA 1
ATOM 1561 C C . GLU A 1 228 ? 38.675 28.034 19.795 1.00 11.95 250 GLU A C 1
ATOM 1562 O O . GLU A 1 228 ? 37.897 27.073 19.846 1.00 11.51 250 GLU A O 1
ATOM 1568 N N . SER A 1 229 ? 39.882 27.953 19.249 1.00 10.86 251 SER A N 1
ATOM 1569 C CA . SER A 1 229 ? 40.399 26.682 18.800 1.00 10.27 251 SER A CA 1
ATOM 1570 C C . SER A 1 229 ? 40.421 25.665 19.926 1.00 10.40 251 SER A C 1
ATOM 1571 O O . SER A 1 229 ? 40.815 25.967 21.056 1.00 10.98 251 SER A O 1
ATOM 1574 N N . ASN A 1 230 ? 40.058 24.430 19.572 1.00 10.09 252 ASN A N 1
ATOM 1575 C CA . ASN A 1 230 ? 40.064 23.295 20.496 1.00 10.59 252 ASN A CA 1
ATOM 1576 C C . ASN A 1 230 ? 41.380 22.533 20.459 1.00 11.32 252 ASN A C 1
ATOM 1577 O O . ASN A 1 230 ? 42.125 22.638 19.488 1.00 11.25 252 ASN A O 1
ATOM 1582 N N . PRO A 1 231 ? 41.685 21.783 21.525 1.00 12.41 253 PRO A N 1
ATOM 1583 C CA . PRO A 1 231 ? 42.943 21.046 21.515 1.00 13.31 253 PRO A CA 1
ATOM 1584 C C . PRO A 1 231 ? 43.011 20.061 20.362 1.00 13.55 253 PRO A C 1
ATOM 1585 O O . PRO A 1 231 ? 41.999 19.476 19.955 1.00 14.25 253 PRO A O 1
ATOM 1589 N N . LEU A 1 232 ? 44.204 19.899 19.816 1.00 14.77 254 LEU A N 1
ATOM 1590 C CA . LEU A 1 232 ? 44.411 19.079 18.648 1.00 14.90 254 LEU A CA 1
ATOM 1591 C C . LEU A 1 232 ? 44.392 17.585 19.006 1.00 15.62 254 LEU A C 1
ATOM 1592 O O . LEU A 1 232 ? 44.410 17.235 20.190 1.00 16.78 254 LEU A O 1
ATOM 1597 N N . PRO A 1 233 ? 44.349 16.712 17.994 1.00 15.92 255 PRO A N 1
ATOM 1598 C CA . PRO A 1 233 ? 44.370 15.267 18.209 1.00 16.73 255 PRO A CA 1
ATOM 1599 C C . PRO A 1 233 ? 45.448 14.872 19.220 1.00 17.92 255 PRO A C 1
ATOM 1600 O O . PRO A 1 233 ? 46.566 15.387 19.153 1.00 18.11 255 PRO A O 1
ATOM 1604 N N . SER A 1 234 ? 45.114 13.975 20.154 1.00 18.97 256 SER A N 1
ATOM 1605 C CA . SER A 1 234 ? 45.983 13.664 21.310 1.00 19.97 256 SER A CA 1
ATOM 1606 C C . SER A 1 234 ? 46.237 12.166 21.551 1.00 20.44 256 SER A C 1
ATOM 1607 O O . SER A 1 234 ? 46.780 11.772 22.599 1.00 21.64 256 SER A O 1
ATOM 1610 N N . GLY A 1 235 ? 45.859 11.338 20.584 1.00 20.25 257 GLY A N 1
ATOM 1611 C CA . GLY A 1 235 ? 46.085 9.899 20.673 1.00 20.80 257 GLY A CA 1
ATOM 1612 C C . GLY A 1 235 ? 45.220 9.137 21.664 1.00 21.25 257 GLY A C 1
ATOM 1613 O O . GLY A 1 235 ? 45.610 8.047 22.107 1.00 22.43 257 GLY A O 1
ATOM 1614 N N . THR A 1 236 ? 44.049 9.674 22.005 1.00 20.17 258 THR A N 1
ATOM 1615 C CA . THR A 1 236 ? 43.122 8.992 22.914 1.00 20.35 258 THR A CA 1
ATOM 1616 C C . THR A 1 236 ? 42.505 7.799 22.191 1.00 19.64 258 THR A C 1
ATOM 1617 O O . THR A 1 236 ? 41.947 7.967 21.117 1.00 18.80 258 THR A O 1
ATOM 1621 N N . PRO A 1 237 ? 42.593 6.592 22.790 1.00 20.20 259 PRO A N 1
ATOM 1622 C CA . PRO A 1 237 ? 41.982 5.450 22.134 1.00 20.01 259 PRO A CA 1
ATOM 1623 C C . PRO A 1 237 ? 40.505 5.703 21.882 1.00 19.31 259 PRO A C 1
ATOM 1624 O O . PRO A 1 237 ? 39.792 6.120 22.795 1.00 19.63 259 PRO A O 1
ATOM 1628 N N . GLY A 1 238 ? 40.061 5.467 20.655 1.00 18.82 260 GLY A N 1
ATOM 1629 C CA . GLY A 1 238 ? 38.652 5.605 20.321 1.00 18.06 260 GLY A CA 1
ATOM 1630 C C . GLY A 1 238 ? 38.203 7.043 20.100 1.00 17.08 260 GLY A C 1
ATOM 1631 O O . GLY A 1 238 ? 37.049 7.281 19.737 1.00 17.15 260 GLY A O 1
ATOM 1632 N N . ASP A 1 239 ? 39.112 7.993 20.312 1.00 16.30 261 ASP A N 1
ATOM 1633 C CA . ASP A 1 239 ? 38.801 9.400 20.095 1.00 15.00 261 ASP A CA 1
ATOM 1634 C C . ASP A 1 239 ? 39.969 10.092 19.388 1.00 14.57 261 ASP A C 1
ATOM 1635 O O . ASP A 1 239 ? 40.544 11.032 19.915 1.00 14.58 261 ASP A O 1
ATOM 1640 N N . PRO A 1 240 ? 40.328 9.620 18.181 1.00 14.36 262 PRO A N 1
ATOM 1641 C CA . PRO A 1 240 ? 41.515 10.173 17.531 1.00 14.14 262 PRO A CA 1
ATOM 1642 C C . PRO A 1 240 ? 41.461 11.677 17.231 1.00 13.41 262 PRO A C 1
ATOM 1643 O O . PRO A 1 240 ? 42.509 12.290 17.205 1.00 13.71 262 PRO A O 1
ATOM 1647 N N . ARG A 1 241 ? 40.277 12.242 17.056 1.00 12.74 263 ARG A N 1
ATOM 1648 C CA . ARG A 1 241 ? 40.178 13.679 16.742 1.00 12.08 263 ARG A CA 1
ATOM 1649 C C . ARG A 1 241 ? 40.005 14.568 17.949 1.00 11.68 263 ARG A C 1
ATOM 1650 O O . ARG A 1 241 ? 39.965 15.793 17.811 1.00 11.01 263 ARG A O 1
ATOM 1658 N N . ASN A 1 242 ? 39.920 13.956 19.121 1.00 11.91 264 ASN A N 1
ATOM 1659 C CA . ASN A 1 242 ? 39.862 14.697 20.377 1.00 11.90 264 ASN A CA 1
ATOM 1660 C C . ASN A 1 242 ? 38.574 15.494 20.551 1.00 11.60 264 ASN A C 1
ATOM 1661 O O . ASN A 1 242 ? 38.593 16.653 20.938 1.00 11.33 264 ASN A O 1
ATOM 1666 N N . TRP A 1 243 ? 37.449 14.835 20.312 1.00 11.56 265 TRP A N 1
ATOM 1667 C CA . TRP A 1 243 ? 36.152 15.348 20.727 1.00 11.58 265 TRP A CA 1
ATOM 1668 C C . TRP A 1 243 ? 36.124 15.580 22.232 1.00 12.56 265 TRP A C 1
ATOM 1669 O O . TRP A 1 243 ? 35.504 16.523 22.689 1.00 12.35 265 TRP A O 1
ATOM 1680 N N . ASN A 1 244 ? 36.772 14.698 22.992 1.00 13.80 266 ASN A N 1
ATOM 1681 C CA . ASN A 1 244 ? 36.698 14.750 24.469 1.00 15.04 266 ASN A CA 1
ATOM 1682 C C . ASN A 1 244 ? 37.245 16.073 25.004 1.00 14.70 266 ASN A C 1
ATOM 1683 O O . ASN A 1 244 ? 36.786 16.584 26.036 1.00 15.96 266 ASN A O 1
ATOM 1688 N N . GLY A 1 245 ? 38.234 16.617 24.311 1.00 13.77 267 GLY A N 1
ATOM 1689 C CA . GLY A 1 245 ? 38.897 17.839 24.727 1.00 13.36 267 GLY A CA 1
ATOM 1690 C C . GLY A 1 245 ? 38.220 19.125 24.302 1.00 12.62 267 GLY A C 1
ATOM 1691 O O . GLY A 1 245 ? 38.693 20.196 24.637 1.00 12.60 267 GLY A O 1
ATOM 1692 N N . VAL A 1 246 ? 37.113 19.050 23.571 1.00 11.93 268 VAL A N 1
ATOM 1693 C CA . VAL A 1 246 ? 36.483 20.269 23.049 1.00 11.40 268 VAL A CA 1
ATOM 1694 C C . VAL A 1 246 ? 36.042 21.200 24.169 1.00 11.73 268 VAL A C 1
ATOM 1695 O O . VAL A 1 246 ? 35.412 20.754 25.129 1.00 12.40 268 VAL A O 1
ATOM 1699 N N . THR A 1 247 ? 36.391 22.482 24.036 1.00 11.53 269 THR A N 1
ATOM 1700 C CA . THR A 1 247 ? 35.958 23.520 24.963 1.00 11.84 269 THR A CA 1
ATOM 1701 C C . THR A 1 247 ? 35.024 24.538 24.300 1.00 11.33 269 THR A C 1
ATOM 1702 O O . THR A 1 247 ? 34.308 25.250 25.013 1.00 11.59 269 THR A O 1
ATOM 1706 N N . SER A 1 248 ? 35.072 24.632 22.963 1.00 10.55 270 SER A N 1
ATOM 1707 C CA . SER A 1 248 ? 34.302 25.631 22.223 1.00 10.17 270 SER A CA 1
ATOM 1708 C C . SER A 1 248 ? 33.633 24.929 21.062 1.00 9.77 270 SER A C 1
ATOM 1709 O O . SER A 1 248 ? 34.322 24.385 20.194 1.00 9.56 270 SER A O 1
ATOM 1712 N N . VAL A 1 249 ? 32.310 24.910 21.088 1.00 9.70 271 VAL A N 1
ATOM 1713 C CA . VAL A 1 249 ? 31.501 24.181 20.103 1.00 9.41 271 VAL A CA 1
ATOM 1714 C C . VAL A 1 249 ? 31.123 25.111 18.966 1.00 8.99 271 VAL A C 1
ATOM 1715 O O . VAL A 1 249 ? 30.508 26.138 19.199 1.00 9.71 271 VAL A O 1
ATOM 1719 N N . SER A 1 250 ? 31.494 24.731 17.754 1.00 8.40 272 SER A N 1
ATOM 1720 C CA . SER A 1 250 ? 31.147 25.511 16.572 1.00 7.96 272 SER A CA 1
ATOM 1721 C C . SER A 1 250 ? 29.883 24.938 15.934 1.00 7.70 272 SER A C 1
ATOM 1722 O O . SER A 1 250 ? 29.828 23.758 15.620 1.00 7.71 272 SER A O 1
ATOM 1725 N N . ILE A 1 251 ? 28.876 25.786 15.792 1.00 7.70 273 ILE A N 1
ATOM 1726 C CA . ILE A 1 251 ? 27.523 25.420 15.369 1.00 7.76 273 ILE A CA 1
ATOM 1727 C C . ILE A 1 251 ? 27.244 26.065 14.007 1.00 7.24 273 ILE A C 1
ATOM 1728 O O . ILE A 1 251 ? 27.400 27.281 13.837 1.00 7.22 273 ILE A O 1
ATOM 1733 N N . PRO A 1 252 ? 26.740 25.286 13.026 1.00 6.84 274 PRO A N 1
ATOM 1734 C CA . PRO A 1 252 ? 26.352 23.881 13.072 1.00 6.89 274 PRO A CA 1
ATOM 1735 C C . PRO A 1 252 ? 27.438 22.849 12.713 1.00 6.73 274 PRO A C 1
ATOM 1736 O O . PRO A 1 252 ? 27.133 21.662 12.570 1.00 6.75 274 PRO A O 1
ATOM 1740 N N . SER A 1 253 ? 28.691 23.277 12.588 1.00 6.63 275 SER A N 1
ATOM 1741 C CA . SER A 1 253 ? 29.785 22.356 12.214 1.00 6.64 275 SER A CA 1
ATOM 1742 C C . SER A 1 253 ? 29.850 21.079 13.016 1.00 7.17 275 SER A C 1
ATOM 1743 O O . SER A 1 253 ? 30.197 20.026 12.477 1.00 7.05 275 SER A O 1
ATOM 1746 N N . TRP A 1 254 ? 29.562 21.142 14.310 1.00 7.67 276 TRP A N 1
ATOM 1747 C CA . TRP A 1 254 ? 29.727 19.934 15.119 1.00 8.53 276 TRP A CA 1
ATOM 1748 C C . TRP A 1 254 ? 28.717 18.847 14.795 1.00 8.39 276 TRP A C 1
ATOM 1749 O O . TRP A 1 254 ? 28.904 17.714 15.195 1.00 8.64 276 TRP A O 1
ATOM 1760 N N . TRP A 1 255 ? 27.694 19.179 14.000 1.00 8.05 277 TRP A N 1
ATOM 1761 C CA . TRP A 1 255 ? 26.675 18.205 13.598 1.00 8.17 277 TRP A CA 1
ATOM 1762 C C . TRP A 1 255 ? 27.152 17.298 12.467 1.00 8.26 277 TRP A C 1
ATOM 1763 O O . TRP A 1 255 ? 26.511 17.174 11.431 1.00 8.32 277 TRP A O 1
ATOM 1774 N N . GLN A 1 256 ? 28.227 16.561 12.722 1.00 8.47 278 GLN A N 1
ATOM 1775 C CA . GLN A 1 256 ? 28.650 15.485 11.866 1.00 8.49 278 GLN A CA 1
ATOM 1776 C C . GLN A 1 256 ? 27.618 14.350 11.991 1.00 8.73 278 GLN A C 1
ATOM 1777 O O . GLN A 1 256 ? 27.077 14.102 13.083 1.00 9.10 278 GLN A O 1
ATOM 1783 N N . PRO A 1 257 ? 27.336 13.646 10.881 1.00 8.72 279 PRO A N 1
ATOM 1784 C CA . PRO A 1 257 ? 27.927 13.731 9.547 1.00 8.55 279 PRO A CA 1
ATOM 1785 C C . PRO A 1 257 ? 27.185 14.609 8.552 1.00 8.28 279 PRO A C 1
ATOM 1786 O O . PRO A 1 257 ? 27.542 14.644 7.377 1.00 9.08 279 PRO A O 1
ATOM 1790 N N . TYR A 1 258 ? 26.184 15.344 9.009 1.00 7.90 280 TYR A N 1
ATOM 1791 C CA . TYR A 1 258 ? 25.264 16.047 8.112 1.00 7.71 280 TYR A CA 1
ATOM 1792 C C . TYR A 1 258 ? 25.861 17.298 7.451 1.00 7.23 280 TYR A C 1
ATOM 1793 O O . TYR A 1 258 ? 25.341 17.763 6.428 1.00 7.36 280 TYR A O 1
ATOM 1802 N N . VAL A 1 259 ? 26.912 17.845 8.067 1.00 6.90 281 VAL A N 1
ATOM 1803 C CA . VAL A 1 259 ? 27.480 19.126 7.710 1.00 6.67 281 VAL A CA 1
ATOM 1804 C C . VAL A 1 259 ? 28.959 18.920 7.356 1.00 6.31 281 VAL A C 1
ATOM 1805 O O . VAL A 1 259 ? 29.658 18.173 8.058 1.00 6.61 281 VAL A O 1
ATOM 1809 N N . LEU A 1 260 ? 29.407 19.489 6.241 1.00 5.96 282 LEU A N 1
ATOM 1810 C CA . LEU A 1 260 ? 30.802 19.514 5.837 1.00 5.83 282 LEU A CA 1
ATOM 1811 C C . LEU A 1 260 ? 31.325 20.832 6.362 1.00 5.46 282 LEU A C 1
ATOM 1812 O O . LEU A 1 260 ? 30.947 21.904 5.873 1.00 5.33 282 LEU A O 1
ATOM 1817 N N . SER A 1 261 ? 32.190 20.733 7.376 1.00 5.35 283 SER A N 1
ATOM 1818 C CA . SER A 1 261 ? 32.776 21.888 8.050 1.00 5.22 283 SER A CA 1
ATOM 1819 C C . SER A 1 261 ? 34.099 22.288 7.396 1.00 5.18 283 SER A C 1
ATOM 1820 O O . SER A 1 261 ? 34.984 21.452 7.208 1.00 5.51 283 SER A O 1
ATOM 1823 N N . VAL A 1 262 ? 34.200 23.578 7.057 1.00 5.03 284 VAL A N 1
ATOM 1824 C CA . VAL A 1 262 ? 35.236 24.097 6.213 1.00 5.02 284 VAL A CA 1
ATOM 1825 C C . VAL A 1 262 ? 36.150 25.076 6.939 1.00 5.11 284 VAL A C 1
ATOM 1826 O O . VAL A 1 262 ? 35.706 26.142 7.380 1.00 5.15 284 VAL A O 1
ATOM 1830 N N . GLY A 1 263 ? 37.429 24.700 7.040 1.00 5.23 285 GLY A N 1
ATOM 1831 C CA . GLY A 1 263 ? 38.464 25.602 7.547 1.00 5.36 285 GLY A CA 1
ATOM 1832 C C . GLY A 1 263 ? 39.037 26.484 6.462 1.00 5.33 285 GLY A C 1
ATOM 1833 O O . GLY A 1 263 ? 38.771 26.285 5.288 1.00 5.23 285 GLY A O 1
ATOM 1834 N N . ALA A 1 264 ? 39.815 27.504 6.862 1.00 5.49 286 ALA A N 1
ATOM 1835 C CA . ALA A 1 264 ? 40.429 28.477 5.949 1.00 5.65 286 ALA A CA 1
ATOM 1836 C C . ALA A 1 264 ? 41.915 28.168 5.752 1.00 6.02 286 ALA A C 1
ATOM 1837 O O . ALA A 1 264 ? 42.612 27.798 6.692 1.00 6.07 286 ALA A O 1
ATOM 1839 N N . VAL A 1 265 ? 42.362 28.283 4.508 1.00 6.28 287 VAL A N 1
ATOM 1840 C CA . VAL A 1 265 ? 43.781 28.255 4.178 1.00 6.90 287 VAL A CA 1
ATOM 1841 C C . VAL A 1 265 ? 44.225 29.548 3.531 1.00 7.34 287 VAL A C 1
ATOM 1842 O O . VAL A 1 265 ? 43.425 30.305 2.951 1.00 6.97 287 VAL A O 1
ATOM 1846 N N . ASP A 1 266 ? 45.520 29.825 3.648 1.00 8.15 288 ASP A N 1
ATOM 1847 C CA . ASP A 1 266 ? 46.132 30.862 2.849 1.00 9.03 288 ASP A CA 1
ATOM 1848 C C . ASP A 1 266 ? 46.234 30.438 1.362 1.00 10.15 288 ASP A C 1
ATOM 1849 O O . ASP A 1 266 ? 45.837 29.338 1.000 1.00 10.09 288 ASP A O 1
ATOM 1854 N N . SER A 1 267 ? 46.709 31.325 0.501 1.00 12.40 289 SER A N 1
ATOM 1855 C CA . SER A 1 267 ? 46.718 30.984 -0.945 1.00 13.70 289 SER A CA 1
ATOM 1856 C C . SER A 1 267 ? 47.661 29.819 -1.299 1.00 14.84 289 SER A C 1
ATOM 1857 O O . SER A 1 267 ? 47.517 29.252 -2.387 1.00 17.00 289 SER A O 1
ATOM 1860 N N . THR A 1 268 ? 48.617 29.483 -0.404 1.00 14.40 290 THR A N 1
ATOM 1861 C CA . THR A 1 268 ? 49.528 28.318 -0.576 1.00 14.34 290 THR A CA 1
ATOM 1862 C C . THR A 1 268 ? 48.948 27.019 -0.046 1.00 13.24 290 THR A C 1
ATOM 1863 O O . THR A 1 268 ? 49.577 25.965 -0.190 1.00 13.83 290 THR A O 1
ATOM 1867 N N . GLY A 1 269 ? 47.778 27.069 0.602 1.00 11.23 291 GLY A N 1
ATOM 1868 C CA . GLY A 1 269 ? 47.144 25.887 1.113 1.00 10.33 291 GLY A CA 1
ATOM 1869 C C . GLY A 1 269 ? 47.460 25.570 2.566 1.00 9.33 291 GLY A C 1
ATOM 1870 O O . GLY A 1 269 ? 47.042 24.549 3.062 1.00 9.53 291 GLY A O 1
ATOM 1871 N N . GLN A 1 270 ? 48.162 26.473 3.256 1.00 8.75 292 GLN A N 1
ATOM 1872 C CA . GLN A 1 270 ? 48.432 26.264 4.671 1.00 8.38 292 GLN A CA 1
ATOM 1873 C C . GLN A 1 270 ? 47.278 26.778 5.535 1.00 7.70 292 GLN A C 1
ATOM 1874 O O . GLN A 1 270 ? 46.644 27.765 5.204 1.00 7.43 292 GLN A O 1
ATOM 1880 N N . PRO A 1 271 ? 47.050 26.123 6.680 1.00 7.42 293 PRO A N 1
ATOM 1881 C CA . PRO A 1 271 ? 45.998 26.595 7.596 1.00 7.13 293 PRO A CA 1
ATOM 1882 C C . PRO A 1 271 ? 46.122 28.093 7.886 1.00 7.17 293 PRO A C 1
ATOM 1883 O O . PRO A 1 271 ? 47.197 28.558 8.221 1.00 7.33 293 PRO A O 1
ATOM 1887 N N . SER A 1 272 ? 45.045 28.844 7.746 1.00 6.93 294 SER A N 1
ATOM 1888 C CA . SER A 1 272 ? 45.054 30.240 8.132 1.00 7.21 294 SER A CA 1
ATOM 1889 C C . SER A 1 272 ? 45.245 30.401 9.633 1.00 7.59 294 SER A C 1
ATOM 1890 O O . SER A 1 272 ? 44.774 29.588 10.407 1.00 7.67 294 SER A O 1
ATOM 1893 N N . SER A 1 273 ? 45.958 31.459 10.025 1.00 8.05 295 SER A N 1
ATOM 1894 C CA . SER A 1 273 ? 46.270 31.659 11.440 1.00 8.66 295 SER A CA 1
ATOM 1895 C C . SER A 1 273 ? 45.016 31.686 12.316 1.00 8.41 295 SER A C 1
ATOM 1896 O O . SER A 1 273 ? 45.070 31.273 13.499 1.00 9.37 295 SER A O 1
ATOM 1899 N N . PHE A 1 274 ? 43.914 32.184 11.758 1.00 7.91 296 PHE A N 1
ATOM 1900 C CA . PHE A 1 274 ? 42.656 32.377 12.510 1.00 7.67 296 PHE A CA 1
ATOM 1901 C C . PHE A 1 274 ? 41.689 31.197 12.430 1.00 7.30 296 PHE A C 1
ATOM 1902 O O . PHE A 1 274 ? 40.639 31.224 13.042 1.00 7.36 296 PHE A O 1
ATOM 1910 N N . THR A 1 275 ? 42.018 30.149 11.689 1.00 7.00 297 THR A N 1
ATOM 1911 C CA . THR A 1 275 ? 41.017 29.099 11.473 1.00 6.68 297 THR A CA 1
ATOM 1912 C C . THR A 1 275 ? 40.782 28.329 12.772 1.00 6.93 297 THR A C 1
ATOM 1913 O O . THR A 1 275 ? 41.743 27.932 13.439 1.00 7.24 297 THR A O 1
ATOM 1917 N N . MET A 1 276 ? 39.518 28.110 13.124 1.00 6.81 298 MET A N 1
ATOM 1918 C CA . MET A 1 276 ? 39.198 27.490 14.429 1.00 7.19 298 MET A CA 1
ATOM 1919 C C . MET A 1 276 ? 39.383 25.981 14.369 1.00 7.09 298 MET A C 1
ATOM 1920 O O . MET A 1 276 ? 38.679 25.310 13.606 1.00 6.76 298 MET A O 1
ATOM 1925 N N . ALA A 1 277 ? 40.222 25.429 15.233 1.00 7.24 299 ALA A N 1
ATOM 1926 C CA . ALA A 1 277 ? 40.447 23.990 15.258 1.00 7.35 299 ALA A CA 1
ATOM 1927 C C . ALA A 1 277 ? 39.283 23.287 15.922 1.00 7.32 299 ALA A C 1
ATOM 1928 O O . ALA A 1 277 ? 38.801 23.720 16.955 1.00 7.50 299 ALA A O 1
ATOM 1930 N N . GLY A 1 278 ? 38.855 22.181 15.332 1.00 7.18 300 GLY A N 1
ATOM 1931 C CA . GLY A 1 278 ? 37.873 21.326 15.976 1.00 7.21 300 GLY A CA 1
ATOM 1932 C C . GLY A 1 278 ? 37.864 19.961 15.318 1.00 7.15 300 GLY A C 1
ATOM 1933 O O . GLY A 1 278 ? 38.285 19.825 14.159 1.00 6.95 300 GLY A O 1
ATOM 1934 N N . PRO A 1 279 ? 37.314 18.961 16.010 1.00 7.30 301 PRO A N 1
ATOM 1935 C CA . PRO A 1 279 ? 37.321 17.555 15.539 1.00 7.40 301 PRO A CA 1
ATOM 1936 C C . PRO A 1 279 ? 36.356 17.286 14.397 1.00 7.03 301 PRO A C 1
ATOM 1937 O O . PRO A 1 279 ? 36.392 16.201 13.823 1.00 7.30 301 PRO A O 1
ATOM 1941 N N . TRP A 1 280 ? 35.541 18.280 14.064 1.00 6.59 302 TRP A N 1
ATOM 1942 C CA . TRP A 1 280 ? 34.528 18.209 13.010 1.00 6.27 302 TRP A CA 1
ATOM 1943 C C . TRP A 1 280 ? 35.026 18.699 11.656 1.00 6.02 302 TRP A C 1
ATOM 1944 O O . TRP A 1 280 ? 34.365 18.475 10.648 1.00 6.03 302 TRP A O 1
ATOM 1955 N N . VAL A 1 281 ? 36.167 19.399 11.625 1.00 5.89 303 VAL A N 1
ATOM 1956 C CA . VAL A 1 281 ? 36.628 20.056 10.379 1.00 5.60 303 VAL A CA 1
ATOM 1957 C C . VAL A 1 281 ? 36.942 18.984 9.338 1.00 5.70 303 VAL A C 1
ATOM 1958 O O . VAL A 1 281 ? 37.689 18.034 9.611 1.00 6.03 303 VAL A O 1
ATOM 1962 N N . GLY A 1 282 ? 36.348 19.129 8.144 1.00 5.52 304 GLY A N 1
ATOM 1963 C CA . GLY A 1 282 ? 36.439 18.121 7.091 1.00 5.66 304 GLY A CA 1
ATOM 1964 C C . GLY A 1 282 ? 37.230 18.487 5.844 1.00 5.65 304 GLY A C 1
ATOM 1965 O O . GLY A 1 282 ? 37.709 17.614 5.113 1.00 5.99 304 GLY A O 1
ATOM 1966 N N . ILE A 1 283 ? 37.411 19.779 5.606 1.00 5.46 305 ILE A N 1
ATOM 1967 C CA . ILE A 1 283 ? 38.005 20.227 4.353 1.00 5.48 305 ILE A CA 1
ATOM 1968 C C . ILE A 1 283 ? 38.361 21.690 4.557 1.00 5.38 305 ILE A C 1
ATOM 1969 O O . ILE A 1 283 ? 37.999 22.287 5.580 1.00 5.33 305 ILE A O 1
ATOM 1974 N N . ALA A 1 284 ? 39.054 22.290 3.598 1.00 5.53 306 ALA A N 1
ATOM 1975 C CA . ALA A 1 284 ? 39.388 23.706 3.674 1.00 5.57 306 ALA A CA 1
ATOM 1976 C C . ALA A 1 284 ? 39.326 24.364 2.333 1.00 5.58 306 ALA A C 1
ATOM 1977 O O . ALA A 1 284 ? 39.271 23.696 1.304 1.00 5.81 306 ALA A O 1
ATOM 1979 N N . ALA A 1 285 ? 39.334 25.691 2.340 1.00 5.58 307 ALA A N 1
ATOM 1980 C CA . ALA A 1 285 ? 39.439 26.456 1.079 1.00 5.65 307 ALA A CA 1
ATOM 1981 C C . ALA A 1 285 ? 40.012 27.855 1.383 1.00 5.78 307 ALA A C 1
ATOM 1982 O O . ALA A 1 285 ? 40.145 28.234 2.536 1.00 5.72 307 ALA A O 1
ATOM 1984 N N . PRO A 1 286 ? 40.376 28.604 0.351 1.00 5.91 308 PRO A N 1
ATOM 1985 C CA . PRO A 1 286 ? 40.956 29.928 0.635 1.00 6.09 308 PRO A CA 1
ATOM 1986 C C . PRO A 1 286 ? 40.057 30.830 1.465 1.00 6.11 308 PRO A C 1
ATOM 1987 O O . PRO A 1 286 ? 38.863 30.944 1.173 1.00 6.08 308 PRO A O 1
ATOM 1991 N N . GLY A 1 287 ? 40.650 31.459 2.477 1.00 6.32 309 GLY A N 1
ATOM 1992 C CA . GLY A 1 287 ? 39.922 32.351 3.381 1.00 6.43 309 GLY A CA 1
ATOM 1993 C C . GLY A 1 287 ? 40.567 33.705 3.650 1.00 6.94 309 GLY A C 1
ATOM 1994 O O . GLY A 1 287 ? 40.107 34.435 4.519 1.00 7.03 309 GLY A O 1
ATOM 1995 N N . GLU A 1 288 ? 41.541 34.110 2.838 1.00 7.42 310 GLU A N 1
ATOM 1996 C CA . GLU A 1 288 ? 42.304 35.350 3.068 1.00 8.18 310 GLU A CA 1
ATOM 1997 C C . GLU A 1 288 ? 42.278 36.254 1.847 1.00 8.69 310 GLU A C 1
ATOM 1998 O O . GLU A 1 288 ? 42.320 35.794 0.723 1.00 8.54 310 GLU A O 1
ATOM 2004 N N . ASN A 1 289 ? 42.277 37.569 2.078 1.00 9.58 311 ASN A N 1
ATOM 2005 C CA . ASN A 1 289 ? 42.340 38.565 0.983 1.00 10.53 311 ASN A CA 1
ATOM 2006 C C . ASN A 1 289 ? 41.263 38.318 -0.067 1.00 9.77 311 ASN A C 1
ATOM 2007 O O . ASN A 1 289 ? 41.513 38.367 -1.279 1.00 9.99 311 ASN A O 1
ATOM 2012 N N . ILE A 1 290 ? 40.053 38.100 0.416 1.00 8.84 312 ILE A N 1
ATOM 2013 C CA . ILE A 1 290 ? 38.959 37.740 -0.453 1.00 8.60 312 ILE A CA 1
ATOM 2014 C C . ILE A 1 290 ? 38.502 38.949 -1.279 1.00 8.21 312 ILE A C 1
ATOM 2015 O O . ILE A 1 290 ? 38.440 40.071 -0.756 1.00 8.28 312 ILE A O 1
ATOM 2020 N N . VAL A 1 291 ? 38.202 38.710 -2.558 1.00 7.90 313 VAL A N 1
ATOM 2021 C CA . VAL A 1 291 ? 37.561 39.678 -3.454 1.00 7.91 313 VAL A CA 1
ATOM 2022 C C . VAL A 1 291 ? 36.254 39.065 -3.924 1.00 7.58 313 VAL A C 1
ATOM 2023 O O . VAL A 1 291 ? 36.223 37.924 -4.382 1.00 7.33 313 VAL A O 1
ATOM 2027 N N . SER A 1 292 ? 35.169 39.819 -3.778 1.00 7.31 314 SER A N 1
ATOM 2028 C CA . SER A 1 292 ? 33.883 39.343 -4.239 1.00 7.15 314 SER A CA 1
ATOM 2029 C C . SER A 1 292 ? 32.977 40.514 -4.611 1.00 7.49 314 SER A C 1
ATOM 2030 O O . SER A 1 292 ? 33.445 41.594 -4.960 1.00 7.92 314 SER A O 1
ATOM 2033 N N . VAL A 1 293 ? 31.687 40.284 -4.603 1.00 7.43 315 VAL A N 1
ATOM 2034 C CA . VAL A 1 293 ? 30.714 41.271 -5.052 1.00 7.85 315 VAL A CA 1
ATOM 2035 C C . VAL A 1 293 ? 30.253 42.142 -3.881 1.00 7.91 315 VAL A C 1
ATOM 2036 O O . VAL A 1 293 ? 30.086 41.670 -2.748 1.00 7.67 315 VAL A O 1
ATOM 2040 N N . SER A 1 294 ? 29.999 43.410 -4.171 1.00 8.59 316 SER A N 1
ATOM 2041 C CA . SER A 1 294 ? 29.570 44.360 -3.167 1.00 8.96 316 SER A CA 1
ATOM 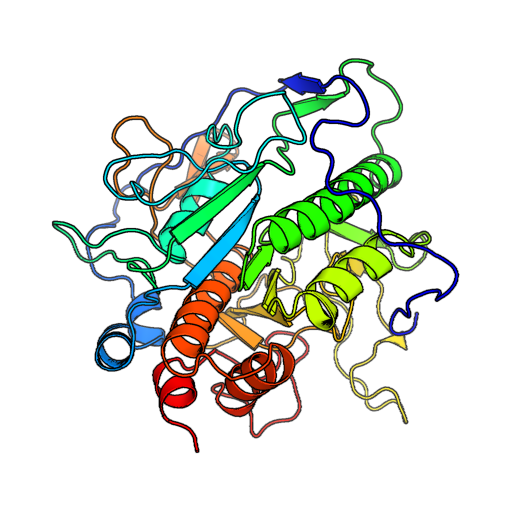2042 C C . SER A 1 294 ? 28.058 44.471 -3.092 1.00 9.38 316 SER A C 1
ATOM 2043 O O . SER A 1 294 ? 27.385 44.315 -4.123 1.00 9.40 316 SER A O 1
ATOM 2046 N N . ASN A 1 295 ? 27.543 44.740 -1.888 1.00 9.70 317 ASN A N 1
ATOM 2047 C CA . ASN A 1 295 ? 26.136 45.135 -1.686 1.00 10.33 317 ASN A CA 1
ATOM 2048 C C . ASN A 1 295 ? 25.880 46.639 -1.860 1.00 11.58 317 ASN A C 1
ATOM 2049 O O . ASN A 1 295 ? 24.764 47.101 -1.664 1.00 12.14 317 ASN A O 1
ATOM 2054 N N . ALA A 1 296 ? 26.903 47.408 -2.213 1.00 12.50 318 ALA A N 1
ATOM 2055 C CA . ALA A 1 296 ? 26.700 48.824 -2.568 1.00 13.84 318 ALA A CA 1
ATOM 2056 C C . ALA A 1 296 ? 25.846 48.906 -3.831 1.00 14.88 318 ALA A C 1
ATOM 2057 O O . ALA A 1 296 ? 25.793 47.971 -4.611 1.00 14.38 318 ALA A O 1
ATOM 2059 N N . PRO A 1 297 ? 25.187 50.049 -4.060 1.00 16.67 319 PRO A N 1
ATOM 2060 C CA . PRO A 1 297 ? 24.264 50.150 -5.189 1.00 17.90 319 PRO A CA 1
ATOM 2061 C C . PRO A 1 297 ? 24.827 49.764 -6.561 1.00 18.73 319 PRO A C 1
ATOM 2062 O O . PRO A 1 297 ? 24.114 49.176 -7.362 1.00 19.32 319 PRO A O 1
ATOM 2066 N N . ASP A 1 298 ? 26.090 50.068 -6.834 1.00 19.55 320 ASP A N 1
ATOM 2067 C CA . ASP A 1 298 ? 26.671 49.703 -8.138 1.00 21.04 320 ASP A CA 1
ATOM 2068 C C . ASP A 1 298 ? 26.897 48.198 -8.302 1.00 18.91 320 ASP A C 1
ATOM 2069 O O . ASP A 1 298 ? 26.998 47.688 -9.431 1.00 19.17 320 ASP A O 1
ATOM 2074 N N . GLY A 1 299 ? 26.981 47.477 -7.183 1.00 16.94 321 GLY A N 1
ATOM 2075 C CA . GLY A 1 299 ? 27.197 46.043 -7.218 1.00 15.58 321 GLY A CA 1
ATOM 2076 C C . GLY A 1 299 ? 28.473 45.564 -7.902 1.00 14.60 321 GLY A C 1
ATOM 2077 O O . GLY A 1 299 ? 28.508 44.462 -8.456 1.00 14.28 321 GLY A O 1
ATOM 2078 N N . GLY A 1 300 ? 29.540 46.345 -7.783 1.00 13.95 322 GLY A N 1
ATOM 2079 C CA . GLY A 1 300 ? 30.814 45.986 -8.364 1.00 13.53 322 GLY A CA 1
ATOM 2080 C C . GLY A 1 300 ? 31.620 45.149 -7.408 1.00 12.42 322 GLY A C 1
ATOM 2081 O O . GLY A 1 300 ? 31.085 44.585 -6.440 1.00 12.64 322 GLY A O 1
ATOM 2082 N N . LEU A 1 301 ? 32.910 45.060 -7.671 1.00 11.77 323 LEU A N 1
ATOM 2083 C CA . LEU A 1 301 ? 33.812 44.266 -6.837 1.00 10.93 323 LEU A CA 1
ATOM 2084 C C . LEU A 1 301 ? 34.254 44.995 -5.578 1.00 10.47 323 LEU A C 1
ATOM 2085 O O . LEU A 1 301 ? 34.440 46.216 -5.578 1.00 11.37 323 LEU A O 1
ATOM 2090 N N . SER A 1 302 ? 34.390 44.229 -4.498 1.00 9.55 324 SER A N 1
ATOM 2091 C CA . SER A 1 302 ? 34.898 44.768 -3.221 1.00 9.22 324 SER A CA 1
ATOM 2092 C C . SER A 1 302 ? 35.771 43.758 -2.513 1.00 8.80 324 SER A C 1
ATOM 2093 O O . SER A 1 302 ? 35.763 42.563 -2.808 1.00 8.38 324 SER A O 1
ATOM 2096 N N . ASN A 1 303 ? 36.569 44.248 -1.588 1.00 8.86 325 ASN A N 1
ATOM 2097 C CA . ASN A 1 303 ? 37.566 43.433 -0.910 1.00 8.89 325 ASN A CA 1
ATOM 2098 C C . ASN A 1 303 ? 37.906 43.943 0.480 1.00 9.22 325 ASN A C 1
ATOM 2099 O O . ASN A 1 303 ? 38.975 43.675 0.995 1.00 9.20 325 ASN A O 1
ATOM 2104 N N . ALA A 1 304 ? 36.996 44.699 1.087 1.00 9.93 326 ALA A N 1
ATOM 2105 C CA . ALA A 1 304 ? 37.254 45.266 2.412 1.00 10.57 326 ALA A CA 1
ATOM 2106 C C . ALA A 1 304 ? 35.985 45.610 3.150 1.00 11.23 326 ALA A C 1
ATOM 2107 O O . ALA A 1 304 ? 34.948 45.838 2.541 1.00 10.63 326 ALA A O 1
ATOM 2109 N N . LEU A 1 305 ? 36.129 45.697 4.468 1.00 12.35 327 LEU A N 1
ATOM 2110 C CA . LEU A 1 305 ? 35.110 46.184 5.395 1.00 14.22 327 LEU A CA 1
ATOM 2111 C C . LEU A 1 305 ? 35.725 47.110 6.400 1.00 15.24 327 LEU A C 1
ATOM 2112 O O . LEU A 1 305 ? 36.895 46.988 6.690 1.00 14.60 327 LEU A O 1
ATOM 2117 N N . PRO A 1 306 ? 34.906 47.966 7.021 1.00 17.13 328 PRO A N 1
ATOM 2118 C CA . PRO A 1 306 ? 35.387 48.828 8.083 1.00 19.20 328 PRO A CA 1
ATOM 2119 C C . PRO A 1 306 ? 35.661 48.076 9.388 1.00 21.17 328 PRO A C 1
ATOM 2120 O O . PRO A 1 306 ? 34.897 47.188 9.757 1.00 22.05 328 PRO A O 1
ATOM 2124 N N . SER A 1 307 ? 36.777 48.386 10.038 1.00 23.40 329 SER A N 1
ATOM 2125 C CA . SER A 1 307 ? 37.078 47.835 11.357 1.00 25.92 329 SER A CA 1
ATOM 2126 C C . SER A 1 307 ? 37.011 48.997 12.333 1.00 26.69 329 SER A C 1
ATOM 2127 O O . SER A 1 307 ? 36.177 49.898 12.163 1.00 27.45 329 SER A O 1
ATOM 2130 N N . GLU A 1 308 ? 37.898 48.988 13.326 1.00 28.03 330 GLU A N 1
ATOM 2131 C CA . GLU A 1 308 ? 37.949 50.044 14.327 1.00 29.21 330 GLU A CA 1
ATOM 2132 C C . GLU A 1 308 ? 38.212 51.393 13.683 1.00 27.02 330 GLU A C 1
ATOM 2133 O O . GLU A 1 308 ? 39.034 51.519 12.757 1.00 25.02 330 GLU A O 1
ATOM 2139 N N . ARG A 1 309 ? 37.490 52.391 14.181 1.00 25.49 331 ARG A N 1
ATOM 2140 C CA . ARG A 1 309 ? 37.602 53.763 13.723 1.00 25.43 331 ARG A CA 1
ATOM 2141 C C . ARG A 1 309 ? 37.580 53.821 12.212 1.00 22.87 331 ARG A C 1
ATOM 2142 O O . ARG A 1 309 ? 38.317 54.586 11.605 1.00 22.54 331 ARG A O 1
ATOM 2150 N N . ASP A 1 310 ? 36.708 53.001 11.618 1.00 20.11 332 ASP A N 1
ATOM 2151 C CA . ASP A 1 310 ? 36.391 53.099 10.208 1.00 19.22 332 ASP A CA 1
ATOM 2152 C C . ASP A 1 310 ? 37.590 52.953 9.297 1.00 19.25 332 ASP A C 1
ATOM 2153 O O . ASP A 1 310 ? 37.591 53.510 8.208 1.00 18.67 332 ASP A O 1
ATOM 2158 N N . ARG A 1 311 ? 38.593 52.188 9.708 1.00 19.13 333 ARG A N 1
ATOM 2159 C CA . ARG A 1 311 ? 39.681 51.836 8.800 1.00 19.36 333 ARG A CA 1
ATOM 2160 C C . ARG A 1 311 ? 39.346 50.541 8.090 1.00 16.85 333 ARG A C 1
ATOM 2161 O O . ARG A 1 311 ? 38.864 49.586 8.706 1.00 16.09 333 ARG A O 1
ATOM 2169 N N . LEU A 1 312 ? 39.621 50.500 6.795 1.00 14.97 334 LEU A N 1
ATOM 2170 C CA . LEU A 1 312 ? 39.277 49.314 6.012 1.00 13.97 334 LEU A CA 1
ATOM 2171 C C . LEU A 1 312 ? 40.281 48.199 6.252 1.00 13.54 334 LEU A C 1
ATOM 2172 O O . LEU A 1 312 ? 41.469 48.449 6.419 1.00 14.02 334 LEU A O 1
ATOM 2177 N N . VAL A 1 313 ? 39.763 46.975 6.281 1.00 13.13 335 VAL A N 1
ATOM 2178 C CA . VAL A 1 313 ? 40.568 45.781 6.450 1.00 12.90 335 VAL A CA 1
ATOM 2179 C C . VAL A 1 313 ? 40.113 44.759 5.423 1.00 11.97 335 VAL A C 1
ATOM 2180 O O . VAL A 1 313 ? 38.948 44.782 4.987 1.00 11.76 335 VAL A O 1
ATOM 2184 N N . PRO A 1 314 ? 41.015 43.843 5.037 1.00 11.55 336 PRO A N 1
ATOM 2185 C CA . PRO A 1 314 ? 40.629 42.846 4.019 1.00 11.06 336 PRO A CA 1
ATOM 2186 C C . PRO A 1 314 ? 39.532 41.915 4.514 1.00 10.68 336 PRO A C 1
ATOM 2187 O O . PRO A 1 314 ? 39.271 41.788 5.729 1.00 11.63 336 PRO A O 1
ATOM 2191 N N . LEU A 1 315 ? 38.858 41.311 3.561 1.00 10.04 337 LEU A N 1
ATOM 2192 C CA . LEU A 1 315 ? 37.870 40.286 3.851 1.00 9.56 337 LEU A CA 1
ATOM 2193 C C . LEU A 1 315 ? 38.599 38.991 4.129 1.00 9.74 337 LEU A C 1
ATOM 2194 O O . LEU A 1 315 ? 39.282 38.460 3.261 1.00 9.95 337 LEU A O 1
ATOM 2199 N N . THR A 1 316 ? 38.457 38.487 5.350 1.00 9.57 338 THR A N 1
ATOM 2200 C CA . THR A 1 316 ? 39.091 37.218 5.726 1.00 10.36 338 THR A CA 1
ATOM 2201 C C . THR A 1 316 ? 38.135 36.429 6.577 1.00 9.40 338 THR A C 1
ATOM 2202 O O . THR A 1 316 ? 37.375 36.999 7.368 1.00 10.71 338 THR A O 1
ATOM 2206 N N . GLY A 1 317 ? 38.186 35.115 6.433 1.00 8.23 339 GLY A N 1
ATOM 2207 C CA . GLY A 1 317 ? 37.442 34.251 7.330 1.00 7.73 339 GLY A CA 1
ATOM 2208 C C . GLY A 1 317 ? 37.026 32.931 6.737 1.00 6.94 339 GLY A C 1
ATOM 2209 O O . GLY A 1 317 ? 37.004 32.719 5.522 1.00 6.76 339 GLY A O 1
ATOM 2210 N N . THR A 1 318 ? 36.655 32.027 7.633 1.00 6.43 340 THR A N 1
ATOM 2211 C CA . THR A 1 318 ? 36.138 30.730 7.223 1.00 6.02 340 THR A CA 1
ATOM 2212 C C . THR A 1 318 ? 34.829 30.862 6.473 1.00 5.82 340 THR A C 1
ATOM 2213 O O . THR A 1 318 ? 34.443 29.944 5.764 1.00 5.59 340 THR A O 1
ATOM 2217 N N . SER A 1 319 ? 34.118 31.979 6.669 1.00 5.93 341 SER A N 1
ATOM 2218 C CA A SER A 1 319 ? 32.895 32.255 5.883 0.40 5.92 341 SER A CA 1
ATOM 2219 C CA B SER A 1 319 ? 32.883 32.182 5.919 0.60 5.80 341 SER A CA 1
ATOM 2220 C C . SER A 1 319 ? 33.143 32.095 4.402 1.00 5.72 341 SER A C 1
ATOM 2221 O O . SER A 1 319 ? 32.355 31.485 3.656 1.00 5.61 341 SER A O 1
ATOM 2226 N N . TYR A 1 320 ? 34.226 32.663 3.954 1.00 5.79 342 TYR A N 1
ATOM 2227 C CA . TYR A 1 320 ? 34.558 32.698 2.530 1.00 5.76 342 TYR A CA 1
ATOM 2228 C C . TYR A 1 320 ? 35.047 31.357 2.036 1.00 5.61 342 TYR A C 1
ATOM 2229 O O . TYR A 1 320 ? 34.772 30.975 0.903 1.00 5.75 342 TYR A O 1
ATOM 2238 N N . ALA A 1 321 ? 35.783 30.633 2.885 1.00 5.47 343 ALA A N 1
ATOM 2239 C CA . ALA A 1 321 ? 36.246 29.279 2.598 1.00 5.40 343 ALA A CA 1
ATOM 2240 C C . ALA A 1 321 ? 35.027 28.386 2.349 1.00 5.12 343 ALA A C 1
ATOM 2241 O O . ALA A 1 321 ? 34.981 27.608 1.393 1.00 5.08 343 ALA A O 1
ATOM 2243 N N . ALA A 1 322 ? 34.045 28.454 3.246 1.00 4.95 344 ALA A N 1
ATOM 2244 C CA . ALA A 1 322 ? 32.812 27.661 3.068 1.00 4.89 344 ALA A CA 1
ATOM 2245 C C . ALA A 1 322 ? 32.148 27.966 1.737 1.00 4.92 344 ALA A C 1
ATOM 2246 O O . ALA A 1 322 ? 31.715 27.069 1.021 1.00 4.87 344 ALA A O 1
ATOM 2248 N N . ALA A 1 323 ? 32.093 29.255 1.399 1.00 4.97 345 ALA A N 1
ATOM 2249 C CA . ALA A 1 323 ? 31.458 29.655 0.156 1.00 5.09 345 ALA A CA 1
ATOM 2250 C C . ALA A 1 323 ? 32.130 28.999 -1.033 1.00 5.15 345 ALA A C 1
ATOM 2251 O O . ALA A 1 323 ? 31.473 28.466 -1.925 1.00 5.23 345 ALA A O 1
ATOM 2253 N N . TYR A 1 324 ? 33.452 29.014 -1.046 1.00 5.24 346 TYR A N 1
ATOM 2254 C CA . TYR A 1 324 ? 34.185 28.326 -2.125 1.00 5.40 346 TYR A CA 1
ATOM 2255 C C . TYR A 1 324 ? 33.795 26.861 -2.196 1.00 5.32 346 TYR A C 1
ATOM 2256 O O . TYR A 1 324 ? 33.578 26.344 -3.293 1.00 5.52 346 TYR A O 1
ATOM 2265 N N . VAL A 1 325 ? 33.759 26.168 -1.061 1.00 5.10 347 VAL A N 1
ATOM 2266 C CA . VAL A 1 325 ? 33.401 24.782 -1.070 1.00 5.15 347 VAL A CA 1
ATOM 2267 C C . VAL A 1 325 ? 31.982 24.533 -1.570 1.00 5.14 347 VAL A C 1
ATOM 2268 O O . VAL A 1 325 ? 31.755 23.586 -2.314 1.00 5.32 347 VAL A O 1
ATOM 2272 N N . SER A 1 326 ? 31.030 25.354 -1.157 1.00 4.92 348 SER A N 1
ATOM 2273 C CA . SER A 1 326 ? 29.676 25.271 -1.721 1.00 5.02 348 SER A CA 1
ATOM 2274 C C . SER A 1 326 ? 29.663 25.414 -3.241 1.00 5.19 348 SER A C 1
ATOM 2275 O O . SER A 1 326 ? 28.926 24.714 -3.948 1.00 5.39 348 SER A O 1
ATOM 2278 N N . GLY A 1 327 ? 30.414 26.374 -3.758 1.00 5.29 349 GLY A N 1
ATOM 2279 C CA . GLY A 1 327 ? 30.536 26.495 -5.216 1.00 5.59 349 GLY A CA 1
ATOM 2280 C C . GLY A 1 327 ? 31.117 25.255 -5.881 1.00 5.79 349 GLY A C 1
ATOM 2281 O O . GLY A 1 327 ? 30.628 24.805 -6.902 1.00 5.98 349 GLY A O 1
ATOM 2282 N N . VAL A 1 328 ? 32.154 24.689 -5.285 1.00 5.74 350 VAL A N 1
ATOM 2283 C CA . VAL A 1 328 ? 32.725 23.451 -5.816 1.00 5.98 350 VAL A CA 1
ATOM 2284 C C . VAL A 1 328 ? 31.744 22.298 -5.751 1.00 6.06 350 VAL A C 1
ATOM 2285 O O . VAL A 1 328 ? 31.652 21.517 -6.679 1.00 6.38 350 VAL A O 1
ATOM 2289 N N . ALA A 1 329 ? 31.006 22.192 -4.649 1.00 5.79 351 ALA A N 1
ATOM 2290 C CA . ALA A 1 329 ? 29.951 21.191 -4.542 1.00 5.96 351 ALA A CA 1
ATOM 2291 C C . ALA A 1 329 ? 28.932 21.340 -5.670 1.00 6.28 351 ALA A C 1
ATOM 2292 O O . ALA A 1 329 ? 28.512 20.358 -6.245 1.00 6.58 351 ALA A O 1
ATOM 2294 N N . ALA A 1 330 ? 28.542 22.571 -6.002 1.00 6.29 352 ALA A N 1
ATOM 2295 C CA . ALA A 1 330 ? 27.607 22.798 -7.108 1.00 6.63 352 ALA A CA 1
ATOM 2296 C C . ALA A 1 330 ? 28.226 22.322 -8.427 1.00 7.01 352 ALA A C 1
ATOM 2297 O O . ALA A 1 330 ? 27.520 21.733 -9.256 1.00 7.35 352 ALA A O 1
ATOM 2299 N N . LEU A 1 331 ? 29.518 22.583 -8.641 1.00 7.01 353 LEU A N 1
ATOM 2300 C CA . LEU A 1 331 ? 30.176 22.066 -9.857 1.00 7.52 353 LEU A CA 1
ATOM 2301 C C . LEU A 1 331 ? 30.045 20.546 -9.922 1.00 7.88 353 LEU A C 1
ATOM 2302 O O . LEU A 1 331 ? 29.726 19.960 -10.971 1.00 8.35 353 LEU A O 1
ATOM 2307 N N . VAL A 1 332 ? 30.346 19.901 -8.807 1.00 7.76 354 VAL A N 1
ATOM 2308 C CA . VAL A 1 332 ? 30.379 18.435 -8.743 1.00 8.11 354 VAL A CA 1
ATOM 2309 C C . VAL A 1 332 ? 28.973 17.873 -8.962 1.00 8.35 354 VAL A C 1
ATOM 2310 O O . VAL A 1 332 ? 28.797 16.908 -9.691 1.00 8.93 354 VAL A O 1
ATOM 2314 N N . ARG A 1 333 ? 27.964 18.467 -8.315 1.00 8.15 355 ARG A N 1
ATOM 2315 C CA . ARG A 1 333 ? 26.598 17.960 -8.493 1.00 8.49 355 ARG A CA 1
ATOM 2316 C C . ARG A 1 333 ? 26.055 18.179 -9.886 1.00 8.98 355 ARG A C 1
ATOM 2317 O O . ARG A 1 333 ? 25.242 17.369 -10.348 1.00 9.56 355 ARG A O 1
ATOM 2325 N N . SER A 1 334 ? 26.498 19.227 -10.577 1.00 9.07 356 SER A N 1
ATOM 2326 C CA . SER A 1 334 ? 26.096 19.442 -11.954 1.00 9.81 356 SER A CA 1
ATOM 2327 C C . SER A 1 334 ? 26.723 18.398 -12.874 1.00 10.36 356 SER A C 1
ATOM 2328 O O . SER A 1 334 ? 26.052 17.864 -13.743 1.00 10.81 356 SER A O 1
ATOM 2331 N N . LYS A 1 335 ? 28.001 18.119 -12.689 1.00 10.47 357 LYS A N 1
ATOM 2332 C CA . LYS A 1 335 ? 28.695 17.149 -13.537 1.00 11.34 357 LYS A CA 1
ATOM 2333 C C . LYS A 1 335 ? 28.228 15.731 -13.271 1.00 11.60 357 LYS A C 1
ATOM 2334 O O . LYS A 1 335 ? 28.092 14.922 -14.215 1.00 12.08 357 LYS A O 1
ATOM 2340 N N . PHE A 1 336 ? 27.961 15.440 -11.996 1.00 11.13 358 PHE A N 1
ATOM 2341 C CA . PHE A 1 336 ? 27.557 14.099 -11.580 1.00 11.50 358 PHE A CA 1
ATOM 2342 C C . PHE A 1 336 ? 26.218 14.199 -10.849 1.00 11.21 358 PHE A C 1
ATOM 2343 O O . PHE A 1 336 ? 26.146 14.084 -9.627 1.00 10.50 358 PHE A O 1
ATOM 2351 N N . PRO A 1 337 ? 25.137 14.412 -11.605 1.00 11.46 359 PRO A N 1
ATOM 2352 C CA . PRO A 1 337 ? 23.833 14.733 -10.987 1.00 11.60 359 PRO A CA 1
ATOM 2353 C C . PRO A 1 337 ? 23.128 13.600 -10.257 1.00 12.27 359 PRO A C 1
ATOM 2354 O O . PRO A 1 337 ? 22.211 13.866 -9.490 1.00 12.39 359 PRO A O 1
ATOM 2358 N N . ASP A 1 338 ? 23.616 12.385 -10.412 1.00 13.12 360 ASP A N 1
ATOM 2359 C CA . ASP A 1 338 ? 23.013 11.254 -9.769 1.00 14.12 360 ASP A CA 1
ATOM 2360 C C . ASP A 1 338 ? 23.658 10.910 -8.439 1.00 12.86 360 ASP A C 1
ATOM 2361 O O . ASP A 1 338 ? 23.110 10.097 -7.693 1.00 13.07 360 ASP A O 1
ATOM 2366 N N . LEU A 1 339 ? 24.775 11.544 -8.108 1.00 11.56 361 LEU A N 1
ATOM 2367 C CA . LEU A 1 339 ? 25.411 11.295 -6.820 1.00 10.80 361 LEU A CA 1
ATOM 2368 C C . LEU A 1 339 ? 24.540 11.814 -5.683 1.00 10.13 361 LEU A C 1
ATOM 2369 O O . LEU A 1 339 ? 23.931 12.894 -5.766 1.00 9.68 361 LEU A O 1
ATOM 2374 N N . THR A 1 340 ? 24.499 11.052 -4.599 1.00 9.79 362 THR A N 1
ATOM 2375 C CA . THR A 1 340 ? 23.879 11.519 -3.335 1.00 9.39 362 THR A CA 1
ATOM 2376 C C . THR A 1 340 ? 24.776 12.544 -2.657 1.00 8.84 362 THR A C 1
ATOM 2377 O O . THR A 1 340 ? 25.944 12.661 -2.980 1.00 8.58 362 THR A O 1
ATOM 2381 N N . ALA A 1 341 ? 24.216 13.235 -1.677 1.00 8.55 363 ALA A N 1
ATOM 2382 C CA . ALA A 1 341 ? 24.984 14.188 -0.911 1.00 8.09 363 ALA A CA 1
ATOM 2383 C C . ALA A 1 341 ? 26.154 13.488 -0.237 1.00 8.14 363 ALA A C 1
ATOM 2384 O O . ALA A 1 341 ? 27.246 14.037 -0.206 1.00 7.72 363 ALA A O 1
ATOM 2386 N N . ARG A 1 342 ? 25.954 12.277 0.278 1.00 8.69 364 ARG A N 1
ATOM 2387 C CA . ARG A 1 342 ? 27.093 11.597 0.942 1.00 8.92 364 ARG A CA 1
ATOM 2388 C C . ARG A 1 342 ? 28.195 11.324 -0.080 1.00 8.95 364 ARG A C 1
ATOM 2389 O O . ARG A 1 342 ? 29.388 11.466 0.227 1.00 8.79 364 ARG A O 1
ATOM 2397 N N . GLN A 1 343 ? 27.809 10.912 -1.281 1.00 9.07 365 GLN A N 1
ATOM 2398 C CA . GLN A 1 343 ? 28.797 10.622 -2.331 1.00 9.35 365 GLN A CA 1
ATOM 2399 C C . GLN A 1 343 ? 29.535 11.893 -2.715 1.00 8.98 365 GLN A C 1
ATOM 2400 O O . GLN A 1 343 ? 30.734 11.858 -2.957 1.00 9.03 365 GLN A O 1
ATOM 2406 N N . VAL A 1 344 ? 28.830 13.030 -2.746 1.00 8.72 366 VAL A N 1
ATOM 2407 C CA . VAL A 1 344 ? 29.451 14.283 -3.130 1.00 8.47 366 VAL A CA 1
ATOM 2408 C C . VAL A 1 344 ? 30.455 14.720 -2.074 1.00 8.29 366 VAL A C 1
ATOM 2409 O O . VAL A 1 344 ? 31.576 15.121 -2.412 1.00 8.40 366 VAL A O 1
ATOM 2413 N N . VAL A 1 345 ? 30.071 14.611 -0.807 1.00 8.27 367 VAL A N 1
ATOM 2414 C CA . VAL A 1 345 ? 30.980 14.960 0.273 1.00 8.18 367 VAL A CA 1
ATOM 2415 C C . VAL A 1 345 ? 32.230 14.053 0.226 1.00 8.68 367 VAL A C 1
ATOM 2416 O O . VAL A 1 345 ? 33.341 14.510 0.357 1.00 8.21 367 VAL A O 1
ATOM 2420 N N . HIS A 1 346 ? 32.036 12.757 0.035 1.00 9.39 368 HIS A N 1
ATOM 2421 C CA . HIS A 1 346 ? 33.156 11.822 -0.080 1.00 10.30 368 HIS A CA 1
ATOM 2422 C C . HIS A 1 346 ? 34.091 12.216 -1.219 1.00 10.36 368 HIS A C 1
ATOM 2423 O O . HIS A 1 346 ? 35.312 12.197 -1.080 1.00 10.21 368 HIS A O 1
ATOM 2430 N N . ARG A 1 347 ? 33.527 12.581 -2.347 1.00 10.48 369 ARG A N 1
ATOM 2431 C CA . ARG A 1 347 ? 34.319 12.980 -3.494 1.00 10.96 369 ARG A CA 1
ATOM 2432 C C . ARG A 1 347 ? 35.150 14.241 -3.167 1.00 10.22 369 ARG A C 1
ATOM 2433 O O . ARG A 1 347 ? 36.305 14.372 -3.565 1.00 10.14 369 ARG A O 1
ATOM 2441 N N . LEU A 1 348 ? 34.528 15.199 -2.476 1.00 9.26 370 LEU A N 1
ATOM 2442 C CA . LEU A 1 348 ? 35.222 16.434 -2.142 1.00 8.96 370 LEU A CA 1
ATOM 2443 C C . LEU A 1 348 ? 36.363 16.150 -1.187 1.00 9.08 370 LEU A C 1
ATOM 2444 O O . LEU A 1 348 ? 37.484 16.681 -1.341 1.00 9.25 370 LEU A O 1
ATOM 2449 N N . THR A 1 349 ? 36.095 15.362 -0.151 1.00 8.96 371 THR A N 1
ATOM 2450 C CA . THR A 1 349 ? 37.135 15.141 0.860 1.00 9.31 371 THR A CA 1
ATOM 2451 C C . THR A 1 349 ? 38.221 14.179 0.374 1.00 10.20 371 THR A C 1
ATOM 2452 O O . THR A 1 349 ? 39.391 14.384 0.651 1.00 10.64 371 THR A O 1
ATOM 2456 N N . THR A 1 350 ? 37.854 13.141 -0.359 1.00 10.91 372 THR A N 1
ATOM 2457 C CA . THR A 1 350 ? 38.856 12.137 -0.758 1.00 12.12 372 THR A CA 1
ATOM 2458 C C . THR A 1 350 ? 39.811 12.685 -1.810 1.00 11.72 372 THR A C 1
ATOM 2459 O O . THR A 1 350 ? 40.919 12.158 -1.980 1.00 12.65 372 THR A O 1
ATOM 2463 N N . THR A 1 351 ? 39.420 13.767 -2.489 1.00 11.01 373 THR A N 1
ATOM 2464 C CA . THR A 1 351 ? 40.274 14.380 -3.526 1.00 11.11 373 THR A CA 1
ATOM 2465 C C . THR A 1 351 ? 40.940 15.680 -3.083 1.00 11.02 373 THR A C 1
ATOM 2466 O O . THR A 1 351 ? 41.639 16.309 -3.864 1.00 10.84 373 THR A O 1
ATOM 2470 N N . ALA A 1 352 ? 40.748 16.061 -1.834 1.00 10.77 374 ALA A N 1
ATOM 2471 C CA . ALA A 1 352 ? 41.361 17.301 -1.328 1.00 10.95 374 ALA A CA 1
ATOM 2472 C C . ALA A 1 352 ? 42.883 17.105 -1.193 1.00 12.16 374 ALA A C 1
ATOM 2473 O O . ALA A 1 352 ? 43.385 15.962 -1.204 1.00 12.21 374 ALA A O 1
ATOM 2475 N N . GLN A 1 353 ? 43.600 18.218 -1.040 1.00 13.22 375 GLN A N 1
ATOM 2476 C CA . GLN A 1 353 ? 45.064 18.210 -1.176 1.00 15.65 375 GLN A CA 1
ATOM 2477 C C . GLN A 1 353 ? 45.778 17.427 -0.108 1.00 16.14 375 GLN A C 1
ATOM 2478 O O . GLN A 1 353 ? 46.856 16.894 -0.366 1.00 17.56 375 GLN A O 1
ATOM 2484 N N . GLY A 1 354 ? 45.160 17.283 1.057 1.00 16.43 376 GLY A N 1
ATOM 2485 C CA . GLY A 1 354 ? 45.742 16.513 2.153 1.00 17.41 376 GLY A CA 1
ATOM 2486 C C . GLY A 1 354 ? 44.989 15.229 2.486 1.00 18.41 376 GLY A C 1
ATOM 2487 O O . GLY A 1 354 ? 45.059 14.731 3.613 1.00 19.30 376 GLY A O 1
ATOM 2488 N N . ALA A 1 355 ? 44.281 14.673 1.509 1.00 19.42 377 ALA A N 1
ATOM 2489 C CA . ALA A 1 355 ? 43.396 13.527 1.753 1.00 20.98 377 ALA A CA 1
ATOM 2490 C C . ALA A 1 355 ? 44.142 12.261 2.204 1.00 23.42 377 ALA A C 1
ATOM 2491 O O . ALA A 1 355 ? 43.553 11.385 2.851 1.00 24.30 377 ALA A O 1
ATOM 2493 N N . ALA A 1 356 ? 45.438 12.186 1.895 1.00 24.97 378 ALA A N 1
ATOM 2494 C CA . ALA A 1 356 ? 46.241 11.004 2.196 1.00 27.68 378 ALA A CA 1
ATOM 2495 C C . ALA A 1 356 ? 46.884 11.056 3.581 1.00 29.20 378 ALA A C 1
ATOM 2496 O O . ALA A 1 356 ? 47.636 10.149 3.953 1.00 30.50 378 ALA A O 1
ATOM 2498 N N . ARG A 1 357 ? 46.596 12.112 4.335 1.00 28.59 379 ARG A N 1
ATOM 2499 C CA . ARG A 1 357 ? 47.053 12.263 5.711 1.00 28.96 379 ARG A CA 1
ATOM 2500 C C . ARG A 1 357 ? 45.843 12.032 6.636 1.00 27.54 379 ARG A C 1
ATOM 2501 O O . ARG A 1 357 ? 44.708 12.052 6.176 1.00 29.27 379 ARG A O 1
ATOM 2509 N N . SER A 1 358 ? 46.071 11.779 7.926 1.00 27.35 380 SER A N 1
ATOM 2510 C CA . SER A 1 358 ? 44.958 11.734 8.885 1.00 25.72 380 SER A CA 1
ATOM 2511 C C . SER A 1 358 ? 44.368 13.139 8.913 1.00 22.57 380 SER A C 1
ATOM 2512 O O . SER A 1 358 ? 45.115 14.114 8.749 1.00 23.59 380 SER A O 1
ATOM 2515 N N . PRO A 1 359 ? 43.044 13.254 9.117 1.00 20.94 381 PRO A N 1
ATOM 2516 C CA . PRO A 1 359 ? 42.458 14.594 9.020 1.00 18.08 381 PRO A CA 1
ATOM 2517 C C . PRO A 1 359 ? 43.024 15.555 10.056 1.00 15.81 381 PRO A C 1
ATOM 2518 O O . PRO A 1 359 ? 43.415 15.177 11.161 1.00 16.61 381 PRO A O 1
ATOM 2522 N N . SER A 1 360 ? 43.140 16.798 9.629 1.00 12.43 382 SER A N 1
ATOM 2523 C CA . SER A 1 360 ? 43.612 17.885 10.452 1.00 10.95 382 SER A CA 1
ATOM 2524 C C . SER A 1 360 ? 42.406 18.511 11.150 1.00 9.79 382 SER A C 1
ATOM 2525 O O . SER A 1 360 ? 41.358 18.667 10.534 1.00 8.98 382 SER A O 1
ATOM 2528 N N . ASN A 1 361 ? 42.550 18.898 12.411 1.00 9.31 383 ASN A N 1
ATOM 2529 C CA . ASN A 1 361 ? 41.490 19.649 13.060 1.00 8.86 383 ASN A CA 1
ATOM 2530 C C . ASN A 1 361 ? 41.469 21.115 12.623 1.00 8.58 383 ASN A C 1
ATOM 2531 O O . ASN A 1 361 ? 40.558 21.865 12.975 1.00 8.19 383 ASN A O 1
ATOM 2536 N N . LEU A 1 362 ? 42.488 21.533 11.869 1.00 8.62 384 LEU A N 1
ATOM 2537 C CA . LEU A 1 362 ? 42.471 22.876 11.279 1.00 8.42 384 LEU A CA 1
ATOM 2538 C C . LEU A 1 362 ? 41.811 22.880 9.895 1.00 7.87 384 LEU A C 1
ATOM 2539 O O . LEU A 1 362 ? 40.998 23.726 9.589 1.00 7.54 384 LEU A O 1
ATOM 2544 N N . ILE A 1 363 ? 42.186 21.928 9.053 1.00 7.89 385 ILE A N 1
ATOM 2545 C CA . ILE A 1 363 ? 41.791 21.960 7.641 1.00 7.50 385 ILE A CA 1
ATOM 2546 C C . ILE A 1 363 ? 41.202 20.649 7.118 1.00 7.50 385 ILE A C 1
ATOM 2547 O O . ILE A 1 363 ? 40.966 20.506 5.918 1.00 7.36 385 ILE A O 1
ATOM 2552 N N . GLY A 1 364 ? 40.936 19.695 8.011 1.00 7.71 386 GLY A N 1
ATOM 2553 C CA . GLY A 1 364 ? 40.266 18.454 7.595 1.00 7.86 386 GLY A CA 1
ATOM 2554 C C . GLY A 1 364 ? 41.143 17.704 6.614 1.00 8.34 386 GLY A C 1
ATOM 2555 O O . GLY A 1 364 ? 42.329 17.484 6.890 1.00 8.87 386 GLY A O 1
ATOM 2556 N N . ALA A 1 365 ? 40.554 17.287 5.493 1.00 8.40 387 ALA A N 1
ATOM 2557 C CA . ALA A 1 365 ? 41.288 16.639 4.406 1.00 8.97 387 ALA A CA 1
ATOM 2558 C C . ALA A 1 365 ? 42.138 17.610 3.576 1.00 9.22 387 ALA A C 1
ATOM 2559 O O . ALA A 1 365 ? 42.784 17.205 2.607 1.00 10.31 387 ALA A O 1
ATOM 2561 N N . GLY A 1 366 ? 42.174 18.877 3.952 1.00 9.04 388 GLY A N 1
ATOM 2562 C CA . GLY A 1 366 ? 43.024 19.862 3.265 1.00 9.27 388 GLY A CA 1
ATOM 2563 C C . GLY A 1 366 ? 42.253 20.679 2.256 1.00 9.13 388 GLY A C 1
ATOM 2564 O O . GLY A 1 366 ? 41.012 20.583 2.162 1.00 8.42 388 GLY A O 1
ATOM 2565 N N . MET A 1 367 ? 42.975 21.488 1.481 1.00 9.63 389 MET A N 1
ATOM 2566 C CA . MET A 1 367 ? 42.329 22.391 0.527 1.00 10.30 389 MET A CA 1
ATOM 2567 C C . MET A 1 367 ? 41.583 21.593 -0.539 1.00 9.70 389 MET A C 1
ATOM 2568 O O . MET A 1 367 ? 42.115 20.660 -1.144 1.00 9.61 389 MET A O 1
ATOM 2573 N N . VAL A 1 368 ? 40.341 21.985 -0.764 1.00 8.89 390 VAL A N 1
ATOM 2574 C CA . VAL A 1 368 ? 39.524 21.403 -1.819 1.00 8.79 390 VAL A CA 1
ATOM 2575 C C . VAL A 1 368 ? 40.250 21.517 -3.144 1.00 9.03 390 VAL A C 1
ATOM 2576 O O . VAL A 1 368 ? 40.972 22.501 -3.408 1.00 8.85 390 VAL A O 1
ATOM 2580 N N . ASP A 1 369 ? 40.059 20.507 -3.988 1.00 9.33 391 ASP A N 1
ATOM 2581 C CA . ASP A 1 369 ? 40.737 20.441 -5.280 1.00 9.92 391 ASP A CA 1
ATOM 2582 C C . ASP A 1 369 ? 39.667 20.199 -6.335 1.00 9.87 391 ASP A C 1
ATOM 2583 O O . ASP A 1 369 ? 39.327 19.043 -6.621 1.00 9.78 391 ASP A O 1
ATOM 2588 N N . PRO A 1 370 ? 39.116 21.290 -6.900 1.00 9.64 392 PRO A N 1
ATOM 2589 C CA . PRO A 1 370 ? 37.982 21.154 -7.788 1.00 9.81 392 PRO A CA 1
ATOM 2590 C C . PRO A 1 370 ? 38.208 20.253 -9.001 1.00 10.15 392 PRO A C 1
ATOM 2591 O O . PRO A 1 370 ? 37.361 19.425 -9.308 1.00 10.27 392 PRO A O 1
ATOM 2595 N N . VAL A 1 371 ? 39.345 20.375 -9.679 1.00 10.59 393 VAL A N 1
ATOM 2596 C CA . VAL A 1 371 ? 39.582 19.558 -10.871 1.00 11.15 393 VAL A CA 1
ATOM 2597 C C . VAL A 1 371 ? 39.681 18.076 -10.499 1.00 11.28 393 VAL A C 1
ATOM 2598 O O . VAL A 1 371 ? 39.129 17.204 -11.174 1.00 11.67 393 VAL A O 1
ATOM 2602 N N . ALA A 1 372 ? 40.359 17.793 -9.394 1.00 11.08 394 ALA A N 1
ATOM 2603 C CA . ALA A 1 372 ? 40.463 16.404 -8.924 1.00 11.40 394 ALA A CA 1
ATOM 2604 C C . ALA A 1 372 ? 39.075 15.858 -8.584 1.00 11.26 394 ALA A C 1
ATOM 2605 O O . ALA A 1 372 ? 38.741 14.721 -8.919 1.00 11.81 394 ALA A O 1
ATOM 2607 N N . ALA A 1 373 ? 38.257 16.676 -7.920 1.00 10.73 395 ALA A N 1
ATOM 2608 C CA . ALA A 1 373 ? 36.897 16.251 -7.563 1.00 10.77 395 ALA A CA 1
ATOM 2609 C C . ALA A 1 373 ? 36.040 15.981 -8.793 1.00 11.41 395 ALA A C 1
ATOM 2610 O O . ALA A 1 373 ? 35.188 15.073 -8.808 1.00 11.94 395 ALA A O 1
ATOM 2612 N N . LEU A 1 374 ? 36.287 16.743 -9.850 1.00 11.68 396 LEU A N 1
ATOM 2613 C CA . LEU A 1 374 ? 35.507 16.635 -11.055 1.00 12.33 396 LEU A CA 1
ATOM 2614 C C . LEU A 1 374 ? 35.974 15.523 -11.967 1.00 13.64 396 LEU A C 1
ATOM 2615 O O . LEU A 1 374 ? 35.261 15.167 -12.883 1.00 13.66 396 LEU A O 1
ATOM 2620 N N . THR A 1 375 ? 37.158 14.969 -11.724 1.00 14.81 397 THR A N 1
ATOM 2621 C CA . THR A 1 375 ? 37.695 13.934 -12.608 1.00 16.69 397 THR A CA 1
ATOM 2622 C C . THR A 1 375 ? 37.973 12.579 -11.949 1.00 18.97 397 THR A C 1
ATOM 2623 O O . THR A 1 375 ? 38.314 11.608 -12.638 1.00 19.87 397 THR A O 1
ATOM 2627 N N . TRP A 1 376 ? 37.845 12.500 -10.633 1.00 21.12 398 TRP A N 1
ATOM 2628 C CA . TRP A 1 376 ? 38.110 11.262 -9.906 1.00 24.39 398 TRP A CA 1
ATOM 2629 C C . TRP A 1 376 ? 37.148 10.142 -10.308 1.00 25.61 398 TRP A C 1
ATOM 2630 O O . TRP A 1 376 ? 35.965 10.378 -10.548 1.00 26.22 398 TRP A O 1
ATOM 2641 N N . ASP A 1 377 ? 37.681 8.925 -10.406 1.00 27.89 399 ASP A N 1
ATOM 2642 C CA . ASP A 1 377 ? 36.873 7.749 -10.687 1.00 30.47 399 ASP A CA 1
ATOM 2643 C C . ASP A 1 377 ? 36.841 6.883 -9.437 1.00 30.73 399 ASP A C 1
ATOM 2644 O O . ASP A 1 377 ? 37.894 6.464 -8.972 1.00 30.61 399 ASP A O 1
#

Nearest PDB structures (foldseek):
  4kg7-assembly1_A  TM=1.003E+00  e=1.687E-83  Mycolicibacterium smegmatis MC2 155
  4kb5-assembly1_A  TM=9.463E-01  e=6.233E-49  Mycolicibacterium smegmatis MC2 155
  4j94-assembly1_A  TM=9.480E-01  e=5.262E-48  Mycolicibacterium smegmatis MC2 155
  4kpg-assembly1_A  TM=9.506E-01  e=4.123E-48  Mycolicibacterium smegmatis MC2 155
  4m1z-assembly1_A  TM=9.590E-01  e=3.383E-40  Mycolicibacterium smegmatis MC2 155

CATH classification: 3.40.50.200

Secondary structure (DSSP, 8-state):
-------TTSPPPP---S-SS-EEE-S-----BPPTT--TTSPPHHHHHHTHHHHHTT---TT-EEEEEES----BTTB--EEEEEESSSSS-S---SSSHHHHHHHHHHPPP-SSS---S-TTSEEEEEE---TTEEESS-----HHHHHHHHHHHHHHHHHHHHHTT-SEEEE---EEEEGGG----HHHHHHHHIIIIIS--EEEEE--B---BPP-PPPP---BTTBTT-STT--EEEETTTSTTTEEEEEEE-TTSPBPTTBPP-TTEEEEEE-SSB-EE--STT--EE-EEE-GGG-EEEB-SHHHHHHHHHHHHHHHHHHSTT--HHHHHHHHHHTSTTTTSPPBTTTBT-B--HHHHHH--

Radius of gyration: 18.69 Å; Cα contacts (8 Å, |Δi|>4): 1050; chains: 1; bounding box: 41×48×48 Å

Sequence (369 aa):
VSPPQVDPQIAPPPGTAGPAQPMMQRSECITTSVLPGTDPGAVSPNQLALNLSGAWQHSRGAGQTVAVIDTGVQPGPRLPNVEEAGGDYIESSTDGLTDCDGHGTSVAGLIAGQPGPDGFSGVAPEARLISIRQNSPRFAPRTPGADSEATRAASDAETLARAVVRAADMGARVINISLVTCLPADRTIDQSSVLGAALRYAALEKDAVIVAAAGNNRGAACESNPLPSGTPGDPRNWNGVTSVSIPSWWQPYVLSVGAVDSTGQPSSFTMAGPWVGIAAPGENIVSVSNAPDGGLSNALPSERDRLVPLTGTSSYAAAYVSGVAALVRSKFPDLTARQVVHRLTTTAQGAARSPSNLIGAGMVDPVAALTWD